Protein AF-A0A9F2RCJ1-F1 (afdb_monomer)

Mean predicted aligned error: 13.47 Å

InterPro domains:
  IPR002017 Spectrin repeat [PF00435] (86-179)
  IPR018159 Spectrin/alpha-actinin [SM00150] (88-179)

Secondary structure (DSSP, 8-state):
-HHHHHHHHHHHHHHHHHHHHHHHHS--STT-SSS----SS--HHHHHHHHHHHHHHHHHHHHHHHHHHHHHHHHHHHHHHHHHHHHHHHHHHHHHHHHHHHHHHHHHHTPPPGGGS-GGGHHHHHHHHHHHHHHHHHHHHHHHHHHHHHHHHHHSS-PPPHHHHHHHHHHHHHHHHH-

pLDDT: mean 78.99, std 14.44, range [37.84, 96.56]

Nearest PDB structures (foldseek):
  3edv-assembly1_A  TM=5.226E-01  e=6.558E+00  Homo sapiens
  5c21-assembly1_A  TM=3.344E-01  e=7.765E+00  Escherichia coli
  5wkq-assembly1_A  TM=3.333E-01  e=9.727E+00  Shigella flexneri

Foldseek 3Di:
DVVVVLVVCVVVLVVVLVVLVVVLVPDDVPPQPDDDDDDDDDRVSRVVVVVSVVSVVVSVVSVVVNVVVVVVVVVVVVVVVVVVVLVVVLVVLLVVLVVLLVVLVVLVVPDDPPVPDDPVCVVVVVVSVVVSVVSLVCSVVSLVVSVVSQVVCVVDPHHDDPVSVVSNVVSVVSNVVSD

Solvent-accessible surface area (backbone atoms only — not comparable to full-atom values): 10410 Å² total; per-residue (Å²): 110,66,69,62,52,49,64,64,46,45,63,57,52,51,49,51,51,49,52,53,51,48,59,63,68,69,63,73,90,82,78,73,85,88,75,86,82,86,80,96,68,81,52,73,66,56,51,51,50,51,50,47,52,49,48,53,50,51,50,49,52,53,49,52,54,48,54,50,50,51,52,51,52,50,54,53,48,52,54,50,51,54,53,47,52,55,49,49,54,34,50,52,42,48,52,54,45,48,55,53,50,52,52,54,49,52,57,61,70,68,60,74,62,75,90,78,53,53,80,91,49,46,64,60,52,53,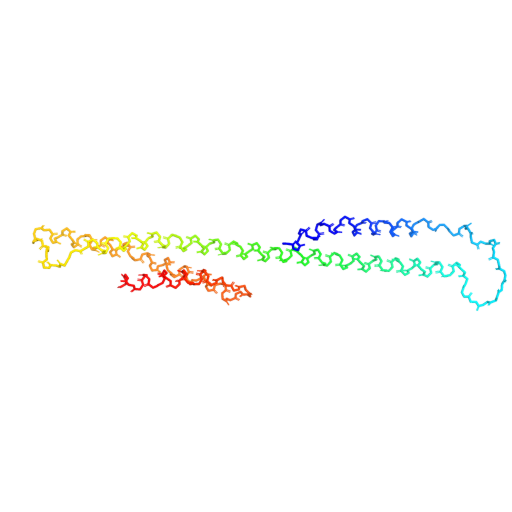51,52,51,54,52,49,53,62,60,50,56,61,50,56,54,47,52,49,51,36,50,53,50,52,48,57,32,74,76,40,100,51,79,76,52,72,67,59,49,54,52,51,51,49,54,55,51,55,50,64,76,75,110

Sequence (179 aa):
AFKRELKTKEPVILNALETARMFVSEQPLEGLEKFYQEPRELSPGERAQNVTQLLKRQTGEVKTEWDKLNLQSADWQKKIDEALERLQELHEAMDDLDLKLHQAETVHRSWQPVGDLLIDTLQDHLEKLKVYQAEIAPLKENVNNMNDLAHQFTTSEIPLSPYTLNRLEDLNGRWKLLQ

Radius of gyration: 35.33 Å; Cα contacts (8 Å, |Δi|>4): 54; chains: 1; bounding box: 74×27×101 Å

Organism: Python bivittatus (NCBI:txid176946)

Structure (mmCIF, N/CA/C/O backbone):
data_AF-A0A9F2RCJ1-F1
#
_entry.id   AF-A0A9F2RCJ1-F1
#
loop_
_atom_site.group_PDB
_atom_site.id
_atom_site.type_symbol
_atom_site.label_atom_id
_atom_site.label_alt_id
_atom_site.label_comp_id
_atom_site.label_asym_id
_atom_site.label_entity_id
_atom_site.label_seq_id
_atom_site.pdbx_PDB_ins_code
_atom_site.Cartn_x
_atom_site.Cartn_y
_atom_site.Cartn_z
_atom_site.occupancy
_atom_site.B_iso_or_equiv
_atom_site.auth_seq_id
_atom_site.auth_comp_id
_atom_site.auth_asym_id
_atom_site.auth_atom_id
_atom_site.pdbx_PDB_model_num
ATOM 1 N N . ALA A 1 1 ? -17.315 -1.960 10.125 1.00 55.09 1 ALA A N 1
ATOM 2 C CA . ALA A 1 1 ? -18.610 -2.531 10.561 1.00 55.09 1 ALA A CA 1
ATOM 3 C C . ALA A 1 1 ? -18.788 -2.419 12.079 1.00 55.09 1 ALA A C 1
ATOM 5 O O . ALA A 1 1 ? -19.700 -1.725 12.506 1.00 55.09 1 ALA A O 1
ATOM 6 N N . PHE A 1 2 ? -17.855 -2.954 12.876 1.00 46.69 2 PHE A N 1
ATOM 7 C CA . PHE A 1 2 ? -17.898 -2.971 14.347 1.00 46.69 2 PHE A CA 1
ATOM 8 C C . PHE A 1 2 ? -18.132 -1.610 15.034 1.00 46.69 2 PHE A C 1
ATOM 10 O O . PHE A 1 2 ? -19.059 -1.476 15.816 1.00 46.69 2 PHE A O 1
ATOM 17 N N . LYS A 1 3 ? -17.390 -0.546 14.688 1.00 56.06 3 LYS A N 1
ATOM 18 C CA . LYS A 1 3 ? -17.593 0.799 15.279 1.00 56.06 3 LYS A CA 1
ATOM 19 C C . LYS A 1 3 ? -18.969 1.406 14.970 1.00 56.06 3 LYS A C 1
ATOM 21 O O . LYS A 1 3 ? -19.499 2.208 15.733 1.00 56.06 3 LYS A O 1
ATOM 26 N N . ARG A 1 4 ? -19.554 1.027 13.830 1.00 66.69 4 ARG A N 1
ATOM 27 C CA . ARG A 1 4 ? -20.894 1.454 13.412 1.00 66.69 4 ARG A CA 1
ATOM 28 C C . ARG A 1 4 ? -21.961 0.718 14.234 1.00 66.69 4 ARG A C 1
ATOM 30 O O . ARG A 1 4 ? -22.901 1.349 14.703 1.00 66.69 4 ARG A O 1
ATOM 37 N N . GLU A 1 5 ? -21.765 -0.576 14.489 1.00 63.66 5 GLU A N 1
ATOM 38 C CA . GLU A 1 5 ? -22.574 -1.342 15.450 1.00 63.66 5 GLU A CA 1
ATOM 39 C C . GLU A 1 5 ? -22.411 -0.838 16.888 1.00 63.66 5 GLU A C 1
ATOM 41 O O . GLU A 1 5 ? -23.415 -0.658 17.571 1.00 63.66 5 GLU A O 1
ATOM 46 N N . LEU A 1 6 ? -21.189 -0.520 17.327 1.00 58.91 6 LEU A N 1
ATOM 47 C CA . LEU A 1 6 ? -20.907 0.016 18.661 1.00 58.91 6 LEU A CA 1
ATOM 48 C C . LEU A 1 6 ? -21.671 1.325 18.900 1.00 58.91 6 LEU A C 1
ATOM 50 O O . LEU A 1 6 ? -22.423 1.423 19.864 1.00 58.91 6 LEU A O 1
ATOM 54 N N . LYS A 1 7 ? -21.595 2.271 17.952 1.00 70.12 7 LYS A N 1
ATOM 55 C CA . LYS A 1 7 ? -22.389 3.514 17.972 1.00 70.12 7 LYS A CA 1
ATOM 56 C C . LYS A 1 7 ? -23.901 3.277 17.971 1.00 70.12 7 LYS A C 1
ATOM 58 O O . LYS A 1 7 ? -24.656 4.082 18.499 1.00 70.12 7 LYS A O 1
ATOM 63 N N . THR A 1 8 ? -24.359 2.184 17.365 1.00 71.62 8 THR A N 1
ATOM 64 C CA . THR A 1 8 ? -25.786 1.828 17.338 1.00 71.62 8 THR A CA 1
ATOM 65 C C . THR A 1 8 ? -26.245 1.255 18.685 1.00 71.62 8 THR A C 1
ATOM 67 O O . THR A 1 8 ? -27.393 1.446 19.081 1.00 71.62 8 THR A O 1
ATOM 70 N N . LYS A 1 9 ? -25.357 0.560 19.408 1.00 70.19 9 LYS A N 1
ATOM 71 C CA . LYS A 1 9 ? -25.633 -0.033 20.729 1.00 70.19 9 LYS A CA 1
ATOM 72 C C . LYS A 1 9 ? -25.407 0.939 21.890 1.00 70.19 9 LYS A C 1
ATOM 74 O O . LYS A 1 9 ? -26.075 0.808 22.911 1.00 70.19 9 LYS A O 1
ATOM 79 N N . GLU A 1 10 ? -24.537 1.928 21.714 1.00 73.38 10 GLU A N 1
ATOM 80 C CA . GLU A 1 10 ? -24.224 2.992 22.675 1.00 73.38 10 GLU A CA 1
ATOM 81 C C . GLU A 1 10 ? -25.460 3.658 23.314 1.00 73.38 10 GLU A C 1
ATOM 83 O O . GLU A 1 10 ? -25.555 3.643 24.542 1.00 73.38 10 GLU A O 1
ATOM 88 N N . PRO A 1 11 ? -26.469 4.151 22.564 1.00 75.06 11 PRO A N 1
ATOM 89 C CA . PRO A 1 11 ? -27.645 4.777 23.174 1.00 75.06 11 PRO A CA 1
ATOM 90 C C . PRO A 1 11 ? -28.496 3.793 23.987 1.00 75.06 11 PRO A C 1
ATOM 92 O O . PRO A 1 11 ? -29.078 4.173 25.000 1.00 75.06 11 PRO A O 1
ATOM 95 N N . VAL A 1 12 ? -28.553 2.520 23.582 1.00 75.81 12 VAL A N 1
ATOM 96 C CA . VAL A 1 12 ? -29.309 1.480 24.298 1.00 75.81 12 VAL A CA 1
ATOM 97 C C . VAL A 1 12 ? -28.636 1.150 25.628 1.00 75.81 12 VAL A C 1
ATOM 99 O O . VAL A 1 12 ? -29.313 0.999 26.642 1.00 75.81 12 VAL A O 1
ATOM 102 N N . ILE A 1 13 ? -27.307 1.078 25.632 1.00 71.25 13 ILE A N 1
ATOM 103 C CA . ILE A 1 13 ? -26.513 0.774 26.824 1.00 71.25 13 ILE A CA 1
ATOM 104 C C . ILE A 1 13 ? -26.552 1.948 27.802 1.00 71.25 13 ILE A C 1
ATOM 106 O O . ILE A 1 13 ? -26.827 1.740 28.981 1.00 71.25 13 ILE A O 1
ATOM 110 N N . LEU A 1 14 ? -26.392 3.182 27.318 1.00 74.38 14 LEU A N 1
ATOM 111 C CA . LEU A 1 14 ? -26.531 4.379 28.148 1.00 74.38 14 LEU A CA 1
ATOM 112 C C . LEU A 1 14 ? -27.938 4.494 28.751 1.00 74.38 14 LEU A C 1
ATOM 114 O O . LEU A 1 14 ? -28.060 4.750 29.943 1.00 74.38 14 LEU A O 1
ATOM 118 N N . ASN A 1 15 ? -28.992 4.222 27.976 1.00 73.12 15 ASN A N 1
ATOM 119 C CA . ASN A 1 15 ? -30.367 4.251 28.477 1.00 73.12 15 ASN A CA 1
ATOM 120 C C . ASN A 1 15 ? -30.654 3.143 29.507 1.00 73.12 15 ASN A C 1
ATOM 122 O O . ASN A 1 15 ? -31.339 3.383 30.499 1.00 73.12 15 ASN A O 1
ATOM 126 N N . ALA A 1 16 ? -30.114 1.936 29.314 1.00 69.50 16 ALA A N 1
ATOM 127 C CA . ALA A 1 16 ? -30.241 0.849 30.286 1.00 69.50 16 ALA A CA 1
ATOM 128 C C . ALA A 1 16 ? -29.517 1.178 31.605 1.00 69.50 16 ALA A C 1
ATOM 130 O O . ALA A 1 16 ? -30.072 0.953 32.681 1.00 69.50 16 ALA A O 1
ATOM 131 N N . LEU A 1 17 ? -28.318 1.768 31.527 1.00 70.44 17 LEU A N 1
ATOM 132 C CA . LEU A 1 17 ? -27.565 2.245 32.692 1.00 70.44 17 LEU A CA 1
ATOM 133 C C . LEU A 1 17 ? -28.292 3.395 33.410 1.00 70.44 17 LEU A C 1
ATOM 135 O O . LEU A 1 17 ? -28.342 3.415 34.639 1.00 70.44 17 LEU A O 1
ATOM 139 N N . GLU A 1 18 ? -28.884 4.328 32.661 1.00 71.56 18 GLU A N 1
ATOM 140 C CA . GLU A 1 18 ? -29.679 5.444 33.190 1.00 71.56 18 GLU A CA 1
ATOM 141 C C . GLU A 1 18 ? -30.941 4.935 33.904 1.00 71.56 18 GLU A C 1
ATOM 143 O O . GLU A 1 18 ? -31.208 5.311 35.043 1.00 71.56 18 GLU A O 1
ATOM 148 N N . THR A 1 19 ? -31.667 4.005 33.278 1.00 72.06 19 THR A N 1
ATOM 149 C CA . THR A 1 19 ? -32.884 3.390 33.832 1.00 72.06 19 THR A CA 1
ATOM 150 C C . THR A 1 19 ? -32.576 2.604 35.108 1.00 72.06 19 THR A C 1
ATOM 152 O O . THR A 1 19 ? -33.281 2.735 36.108 1.00 72.06 19 THR A O 1
ATOM 155 N N . ALA A 1 20 ? -31.488 1.828 35.114 1.00 62.25 20 ALA A N 1
ATOM 156 C CA . ALA A 1 20 ? -31.038 1.107 36.301 1.00 62.25 20 ALA A CA 1
ATOM 157 C C . ALA A 1 20 ? -30.626 2.067 37.428 1.00 62.25 20 ALA A C 1
ATOM 159 O O . ALA A 1 20 ? -30.959 1.833 38.590 1.00 62.25 20 ALA A O 1
ATOM 160 N N . ARG A 1 21 ? -29.951 3.179 37.099 1.00 69.62 21 ARG A N 1
ATOM 161 C CA . ARG A 1 21 ? -29.584 4.217 38.072 1.00 69.62 21 ARG A CA 1
ATOM 162 C C . ARG A 1 21 ? -30.819 4.877 38.685 1.00 69.62 21 ARG A C 1
ATOM 164 O O . ARG A 1 21 ? -30.854 5.026 39.903 1.00 69.62 21 ARG A O 1
ATOM 171 N N . MET A 1 22 ? -31.815 5.215 37.865 1.00 66.69 22 MET A N 1
ATOM 172 C CA . MET A 1 22 ? -33.083 5.804 38.307 1.00 66.69 22 MET A CA 1
ATOM 173 C C . MET A 1 22 ? -33.850 4.863 39.240 1.00 66.69 22 MET A C 1
ATOM 175 O O . MET A 1 22 ? -34.206 5.265 40.342 1.00 66.69 22 MET A O 1
ATOM 179 N N . PHE A 1 23 ? -34.000 3.589 38.872 1.00 64.00 23 PHE A N 1
ATOM 180 C CA . PHE A 1 23 ? -34.666 2.577 39.704 1.00 64.00 23 PHE A CA 1
ATOM 181 C C . PHE A 1 23 ? -33.989 2.392 41.071 1.00 64.00 23 PHE A C 1
ATOM 183 O O . PHE A 1 23 ? -34.637 2.214 42.100 1.00 64.00 23 PHE A O 1
ATOM 190 N N . VAL A 1 24 ? -32.660 2.464 41.086 1.00 59.62 24 VAL A N 1
ATOM 191 C CA . VAL A 1 24 ? -31.850 2.385 42.300 1.00 59.62 24 VAL A CA 1
ATOM 192 C C . VAL A 1 24 ? -31.978 3.644 43.172 1.00 59.62 24 VAL A C 1
ATOM 194 O O . VAL A 1 24 ? -31.872 3.541 44.395 1.00 59.62 24 VAL A O 1
ATOM 197 N N . SER A 1 25 ? -32.176 4.821 42.573 1.00 61.06 25 SER A N 1
ATOM 198 C CA . SER A 1 25 ? -32.403 6.079 43.300 1.00 61.06 25 SER A CA 1
ATOM 199 C C . SER A 1 25 ? -33.855 6.285 43.744 1.00 61.06 25 SER A C 1
ATOM 201 O O . SER A 1 25 ? -34.084 6.972 44.732 1.00 61.06 25 SER A O 1
ATOM 203 N N . GLU A 1 26 ? -34.820 5.676 43.051 1.00 55.06 26 GLU A N 1
ATOM 204 C CA . GLU A 1 26 ? -36.264 5.772 43.309 1.00 55.06 26 GLU A CA 1
ATOM 205 C C . GLU A 1 26 ? -36.796 4.704 44.283 1.00 55.06 26 GLU A C 1
ATOM 207 O O . GLU A 1 26 ? -38.006 4.531 44.385 1.00 55.06 26 GLU A O 1
ATOM 212 N N . GLN A 1 27 ? -35.944 3.994 45.034 1.00 50.59 27 GLN A N 1
ATOM 213 C CA . GLN A 1 27 ? -36.388 3.196 46.189 1.00 50.59 27 GLN A CA 1
ATOM 214 C C . GLN A 1 27 ? -36.313 4.015 47.493 1.00 50.59 27 GLN A C 1
ATOM 216 O O . GLN A 1 27 ? -35.298 3.955 48.193 1.00 50.59 27 GLN A O 1
ATOM 221 N N . PRO A 1 28 ? -37.373 4.745 47.890 1.00 43.84 28 PRO A N 1
ATOM 222 C CA . PRO A 1 28 ? -37.569 5.117 49.279 1.00 43.84 28 PRO A CA 1
ATOM 223 C C . PRO A 1 28 ? -38.033 3.883 50.067 1.00 43.84 28 PRO A C 1
ATOM 225 O O . PRO A 1 28 ? -38.908 3.131 49.638 1.00 43.84 28 PRO A O 1
ATOM 228 N N . LEU A 1 29 ? -37.456 3.685 51.251 1.00 48.84 29 LEU A N 1
ATOM 229 C CA . LEU A 1 29 ? -37.743 2.602 52.207 1.00 48.84 29 LEU A CA 1
ATOM 230 C C . LEU A 1 29 ? -39.182 2.623 52.791 1.00 48.84 29 LEU A C 1
ATOM 232 O O . LEU A 1 29 ? -39.483 1.882 53.719 1.00 48.84 29 LEU A O 1
ATOM 236 N N . GLU A 1 30 ? -40.090 3.446 52.270 1.00 46.53 30 GLU A N 1
ATOM 237 C CA . GLU A 1 30 ? -41.252 3.970 53.010 1.00 46.53 30 GLU A CA 1
ATOM 238 C C . GLU A 1 30 ? -42.586 3.243 52.744 1.00 46.53 30 GLU A C 1
ATOM 240 O O . GLU A 1 30 ? -43.635 3.642 53.243 1.00 46.53 30 GLU A O 1
ATOM 245 N N . GLY A 1 31 ? -42.571 2.155 51.965 1.00 46.91 31 GLY A N 1
ATOM 246 C CA . GLY A 1 31 ? -43.789 1.453 51.529 1.00 46.91 31 GLY A CA 1
ATOM 247 C C . GLY A 1 31 ? -44.003 0.036 52.074 1.00 46.91 31 GLY A C 1
ATOM 248 O O . GLY A 1 31 ? -45.002 -0.590 51.727 1.00 46.91 31 GLY A O 1
ATOM 249 N N . LEU A 1 32 ? -43.086 -0.506 52.882 1.00 44.75 32 LEU A N 1
ATOM 250 C CA . LEU A 1 32 ? -42.985 -1.959 53.102 1.00 44.75 32 LEU A CA 1
ATOM 251 C C . LEU A 1 32 ? -43.525 -2.487 54.444 1.00 44.75 32 LEU A C 1
ATOM 253 O O . LEU A 1 32 ? -43.427 -3.681 54.706 1.00 44.75 32 LEU A O 1
ATOM 257 N N . GLU A 1 33 ? -44.117 -1.641 55.290 1.00 46.16 33 GLU A N 1
ATOM 258 C CA . GLU A 1 33 ? -44.492 -2.029 56.664 1.00 46.16 33 GLU A CA 1
ATOM 259 C C . GLU A 1 33 ? -45.876 -2.683 56.815 1.00 46.16 33 GLU A C 1
ATOM 261 O O . GLU A 1 33 ? -46.193 -3.207 57.881 1.00 46.16 33 GLU A O 1
ATOM 266 N N . LYS A 1 34 ? -46.742 -2.668 55.792 1.00 43.22 34 LYS A N 1
ATOM 267 C CA . LYS A 1 34 ? -48.175 -2.963 56.012 1.00 43.22 34 LYS A CA 1
ATOM 268 C C . LYS A 1 34 ? -48.618 -4.410 55.819 1.00 43.22 34 LYS A C 1
ATOM 270 O O . LYS A 1 34 ? -49.795 -4.688 56.023 1.00 43.22 34 LYS A O 1
ATOM 275 N N . PHE A 1 35 ? -47.730 -5.340 55.477 1.00 40.56 35 PHE A N 1
ATOM 276 C CA . PHE A 1 35 ? -48.153 -6.710 55.189 1.00 40.56 35 PHE A CA 1
ATOM 277 C C . PHE A 1 35 ? -47.160 -7.764 55.713 1.00 40.56 35 PHE A C 1
ATOM 279 O O . PHE A 1 35 ? -46.158 -8.057 55.070 1.00 40.56 35 PHE A O 1
ATOM 286 N N . TYR A 1 36 ? -47.559 -8.373 56.839 1.00 40.00 36 TYR A N 1
ATOM 287 C CA . TYR A 1 36 ? -47.246 -9.724 57.345 1.00 40.00 36 TYR A CA 1
ATOM 288 C C . TYR A 1 36 ? -46.219 -9.906 58.479 1.00 40.00 36 TYR A C 1
ATOM 290 O O . TYR A 1 36 ? -45.053 -9.530 58.395 1.00 40.00 36 TYR A O 1
ATOM 298 N N . GLN A 1 37 ? -46.707 -10.575 59.535 1.00 40.72 37 GLN A N 1
ATOM 299 C CA . GLN A 1 37 ? -45.955 -11.207 60.619 1.00 40.72 37 GLN A CA 1
ATOM 300 C C . GLN A 1 37 ? -45.634 -12.680 60.273 1.00 40.72 37 GLN A C 1
ATOM 302 O O . GLN A 1 37 ? -46.527 -13.404 59.839 1.00 40.72 37 GLN A O 1
ATOM 307 N N . GLU A 1 38 ? -44.385 -13.072 60.583 1.00 37.84 38 GLU A N 1
ATOM 308 C CA . GLU A 1 38 ? -43.798 -14.424 60.779 1.00 37.84 38 GLU A CA 1
ATOM 309 C C . GLU A 1 38 ? -43.659 -15.402 59.584 1.00 37.84 38 GLU A C 1
ATOM 311 O O . GLU A 1 38 ? -44.416 -15.316 58.624 1.00 37.84 38 GLU A O 1
ATOM 316 N N . PRO A 1 39 ? -42.767 -16.428 59.640 1.00 46.56 39 PRO A N 1
ATOM 317 C CA . PRO A 1 39 ? -41.524 -16.612 60.410 1.00 46.56 39 PRO A CA 1
ATOM 318 C C . PRO A 1 39 ? -40.292 -16.927 59.515 1.00 46.56 39 PRO A C 1
ATOM 320 O O . PRO A 1 39 ? -40.283 -17.869 58.731 1.00 46.56 39 PRO A O 1
ATOM 323 N N . ARG A 1 40 ? -39.201 -16.176 59.721 1.00 52.06 40 ARG A N 1
ATOM 324 C CA . ARG A 1 40 ? -37.795 -16.504 59.389 1.00 52.06 40 ARG A CA 1
ATOM 325 C C . ARG A 1 40 ? -37.489 -17.053 57.980 1.00 52.06 40 ARG A C 1
ATOM 327 O O . ARG A 1 40 ? -36.833 -18.075 57.831 1.00 52.06 40 ARG A O 1
ATOM 334 N N . GLU A 1 41 ? -37.791 -16.251 56.969 1.00 50.66 41 GLU A N 1
ATOM 335 C CA . GLU A 1 41 ? -36.972 -16.119 55.760 1.00 50.66 41 GLU A CA 1
ATOM 336 C C . GLU A 1 41 ? -36.814 -14.618 55.486 1.00 50.66 41 GLU A C 1
ATOM 338 O O . GLU A 1 41 ? -37.763 -13.877 55.719 1.00 50.66 41 GLU A O 1
ATOM 343 N N . LEU A 1 42 ? -35.625 -14.175 55.051 1.00 55.62 42 LEU A N 1
ATOM 344 C CA . LEU A 1 42 ? -35.218 -12.766 54.852 1.00 55.62 42 LEU A CA 1
ATOM 345 C C . LEU A 1 42 ? -36.385 -11.806 54.564 1.00 55.62 42 LEU A C 1
ATOM 347 O O . LEU A 1 42 ? -37.147 -12.043 53.617 1.00 55.62 42 LEU A O 1
ATOM 351 N N . SER A 1 43 ? -36.477 -10.721 55.343 1.00 59.28 43 SER A N 1
ATOM 352 C CA . SER A 1 43 ? -37.500 -9.677 55.223 1.00 59.28 43 SER A CA 1
ATOM 353 C C . SER A 1 43 ? -37.619 -9.214 53.767 1.00 59.28 43 SER A C 1
ATOM 355 O O . SER A 1 43 ? -36.603 -9.073 53.081 1.00 59.28 43 SER A O 1
ATOM 357 N N . PRO A 1 44 ? -38.827 -8.939 53.248 1.00 60.03 44 PRO A N 1
ATOM 358 C CA . PRO A 1 44 ? -38.982 -8.403 51.899 1.00 60.03 44 PRO A CA 1
ATOM 359 C C . PRO A 1 44 ? -38.208 -7.081 51.688 1.00 60.03 44 PRO A C 1
ATOM 361 O O . PRO A 1 44 ? -37.800 -6.799 50.561 1.00 60.03 44 PRO A O 1
ATOM 364 N N . GLY A 1 45 ? -37.877 -6.348 52.761 1.00 61.34 45 GLY A N 1
ATOM 365 C CA . GLY A 1 45 ? -36.929 -5.229 52.729 1.00 61.34 45 GLY A CA 1
ATOM 366 C C . GLY A 1 45 ? -35.472 -5.663 52.515 1.00 61.34 45 GLY A C 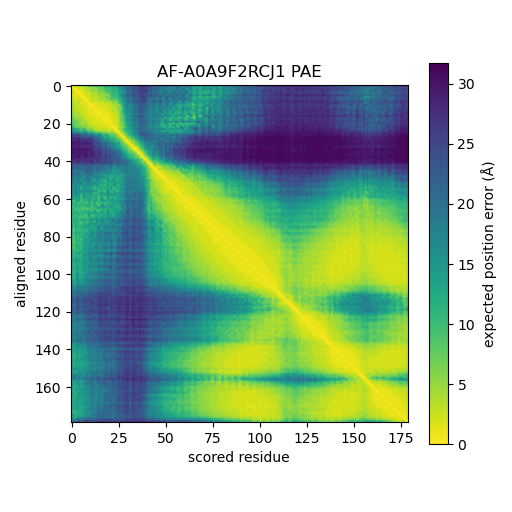1
ATOM 367 O O . GLY A 1 45 ? -34.779 -5.082 51.685 1.00 61.34 45 GLY A O 1
ATOM 368 N N . GLU A 1 46 ? -35.020 -6.735 53.173 1.00 65.44 46 GLU A N 1
ATOM 369 C CA . GLU A 1 46 ? -33.684 -7.323 52.968 1.00 65.44 46 GLU A CA 1
ATOM 370 C C . GLU A 1 46 ? -33.546 -7.924 51.559 1.00 65.44 46 GLU A C 1
ATOM 372 O O . GLU A 1 46 ? -32.505 -7.788 50.918 1.00 65.44 46 GLU A O 1
ATOM 377 N N . ARG A 1 47 ? -34.612 -8.538 51.022 1.00 65.31 47 ARG A N 1
ATOM 378 C CA . ARG A 1 47 ? -34.652 -9.038 49.634 1.00 65.31 47 ARG A CA 1
ATOM 379 C C . ARG A 1 47 ? -34.554 -7.893 48.622 1.00 65.31 47 ARG A C 1
ATOM 381 O O . ARG A 1 47 ? -33.743 -7.975 47.702 1.00 65.31 47 ARG A O 1
ATOM 388 N N . ALA A 1 48 ? -35.325 -6.819 48.805 1.00 67.06 48 ALA A N 1
ATOM 389 C CA . ALA A 1 48 ? -35.263 -5.635 47.946 1.00 67.06 48 ALA A CA 1
ATOM 390 C C . ALA A 1 48 ? -33.885 -4.957 48.009 1.00 67.06 48 ALA A C 1
ATOM 392 O O . ALA A 1 48 ? -33.321 -4.608 46.975 1.00 67.06 48 ALA A O 1
ATOM 393 N N . GLN A 1 49 ? -33.298 -4.849 49.202 1.00 69.12 49 GLN A N 1
ATOM 394 C CA . GLN A 1 49 ? -31.975 -4.261 49.396 1.00 69.12 49 GLN A CA 1
ATOM 395 C C . GLN A 1 49 ? -30.867 -5.109 48.748 1.00 69.12 49 GLN A C 1
ATOM 397 O O . GLN A 1 49 ? -29.981 -4.552 48.098 1.00 69.12 49 GLN A O 1
ATOM 402 N N . ASN A 1 50 ? -30.954 -6.441 48.836 1.00 72.19 50 ASN A N 1
ATOM 403 C CA . ASN A 1 50 ? -30.053 -7.364 48.138 1.00 72.19 50 ASN A CA 1
ATOM 404 C C . ASN A 1 50 ? -30.171 -7.245 46.611 1.00 72.19 50 ASN A C 1
ATOM 406 O O . ASN A 1 50 ? -29.153 -7.201 45.922 1.00 72.19 50 ASN A O 1
ATOM 410 N N . VAL A 1 51 ? -31.391 -7.132 46.070 1.00 72.69 51 VAL A N 1
ATOM 411 C CA . VAL A 1 51 ? -31.619 -6.903 44.631 1.00 72.69 51 VAL A CA 1
ATOM 412 C C . VAL A 1 51 ? -31.036 -5.559 44.195 1.00 72.69 51 VAL A C 1
ATOM 414 O O . VAL A 1 51 ? -30.361 -5.488 43.173 1.00 72.69 51 VAL A O 1
ATOM 417 N N . THR A 1 52 ? -31.210 -4.503 44.987 1.00 71.38 52 THR A N 1
ATOM 418 C CA . THR A 1 52 ? -30.657 -3.173 44.700 1.00 71.38 52 THR A CA 1
ATOM 419 C C . THR A 1 52 ? -29.131 -3.155 44.766 1.00 71.38 52 THR A C 1
ATOM 421 O O . THR A 1 52 ? -28.485 -2.528 43.925 1.00 71.38 52 THR A O 1
ATOM 424 N N . GLN A 1 53 ? -28.520 -3.868 45.716 1.00 73.44 53 GLN A N 1
ATOM 425 C CA . GLN A 1 53 ? -27.065 -4.038 45.772 1.00 73.44 53 GLN A CA 1
ATOM 426 C C . GLN A 1 53 ? -26.536 -4.854 44.586 1.00 73.44 53 GLN A C 1
ATOM 428 O O . GLN A 1 53 ? -25.531 -4.469 43.983 1.00 73.44 53 GLN A O 1
ATOM 433 N N . LEU A 1 54 ? -27.230 -5.930 44.205 1.00 77.06 54 LEU A N 1
ATOM 434 C CA . LEU A 1 54 ? -26.891 -6.736 43.035 1.00 77.06 54 LEU A CA 1
ATOM 435 C C . LEU A 1 54 ? -27.002 -5.915 41.744 1.00 77.06 54 LEU A C 1
ATOM 437 O O . LEU A 1 54 ? -26.072 -5.925 40.944 1.00 77.06 54 LEU A O 1
ATOM 441 N N . LEU A 1 55 ? -28.079 -5.145 41.567 1.00 77.00 55 LEU A N 1
ATOM 442 C CA . LEU A 1 55 ? -28.275 -4.261 40.415 1.00 77.00 55 LEU A CA 1
ATOM 443 C C . LEU A 1 55 ? -27.212 -3.162 40.347 1.00 77.00 55 LEU A C 1
ATOM 445 O O . LEU A 1 55 ? -26.663 -2.930 39.273 1.00 77.00 55 LEU A O 1
ATOM 449 N N . LYS A 1 56 ? -26.860 -2.522 41.472 1.00 76.19 56 LYS A N 1
ATOM 450 C CA . LYS A 1 56 ? -25.749 -1.551 41.531 1.00 76.19 56 LYS A CA 1
ATOM 451 C C . LYS A 1 56 ? -24.436 -2.176 41.074 1.00 76.19 56 LYS A C 1
ATOM 453 O O . LYS A 1 56 ? -23.724 -1.583 40.268 1.00 76.19 56 LYS A O 1
ATOM 458 N N . ARG A 1 57 ? -24.130 -3.375 41.575 1.00 80.81 57 ARG A N 1
ATOM 459 C CA . ARG A 1 57 ? -22.916 -4.107 41.215 1.00 80.81 57 ARG A CA 1
ATOM 460 C C . ARG A 1 57 ? -22.907 -4.476 39.730 1.00 80.81 57 ARG A C 1
ATOM 462 O O . ARG A 1 57 ? -21.942 -4.159 39.050 1.00 80.81 57 ARG A O 1
ATOM 469 N N . GLN A 1 58 ? -23.988 -5.068 39.222 1.00 74.88 58 GLN A N 1
ATOM 470 C CA . GLN A 1 58 ? -24.129 -5.436 37.808 1.00 74.88 58 GLN A CA 1
ATOM 471 C C . GLN A 1 58 ? -24.045 -4.209 36.887 1.00 74.88 58 GLN A C 1
ATOM 473 O O . GLN A 1 58 ? -23.364 -4.245 35.871 1.00 74.88 58 GLN A O 1
ATOM 478 N N . THR A 1 59 ? -24.661 -3.088 37.269 1.00 78.44 59 THR A N 1
ATOM 479 C CA . THR A 1 59 ? -24.574 -1.815 36.527 1.00 78.44 59 THR A CA 1
ATOM 480 C C . THR A 1 59 ? -23.137 -1.285 36.498 1.00 78.44 59 THR A C 1
ATOM 482 O O . THR A 1 59 ? -22.675 -0.807 35.464 1.00 78.44 59 THR A O 1
ATOM 485 N N . GLY A 1 60 ? -22.412 -1.392 37.617 1.00 80.75 60 GLY A N 1
ATOM 486 C CA . GLY A 1 60 ? -20.992 -1.045 37.693 1.00 80.75 60 GLY A CA 1
ATOM 487 C C . GLY A 1 60 ? -20.122 -1.926 36.797 1.00 80.75 60 GLY A C 1
ATOM 488 O O . GLY A 1 60 ? -19.321 -1.401 36.032 1.00 80.75 60 GLY A O 1
ATOM 489 N N . GLU A 1 61 ? -20.330 -3.244 36.835 1.00 79.94 61 GLU A N 1
ATOM 490 C CA . GLU A 1 61 ? -19.625 -4.214 35.985 1.00 79.94 61 GLU A CA 1
ATOM 491 C C . GLU A 1 61 ? -19.872 -3.940 34.491 1.00 79.94 61 GLU A C 1
ATOM 493 O O . GLU A 1 61 ? -18.919 -3.847 33.718 1.00 79.94 61 GLU A O 1
ATOM 498 N N . VAL A 1 62 ? -21.129 -3.711 34.087 1.00 81.31 62 VAL A N 1
ATOM 499 C CA . VAL A 1 62 ? -21.483 -3.364 32.698 1.00 81.31 62 VAL A CA 1
ATOM 500 C C . VAL A 1 62 ? -20.822 -2.059 32.264 1.00 81.31 62 VAL A C 1
ATOM 502 O O . VAL A 1 62 ? -20.329 -1.972 31.142 1.00 81.31 62 VAL A O 1
ATOM 505 N N . LYS A 1 63 ? -20.773 -1.049 33.139 1.00 82.50 63 LYS A N 1
ATOM 506 C CA . LYS A 1 63 ? -20.090 0.213 32.838 1.00 82.50 63 LYS A CA 1
ATOM 507 C C . LYS A 1 63 ? -18.588 0.007 32.633 1.00 82.50 63 LYS A C 1
ATOM 509 O O . LYS A 1 63 ? -18.042 0.510 31.659 1.00 82.50 63 LYS A O 1
ATOM 514 N N . THR A 1 64 ? -17.930 -0.753 33.507 1.00 85.38 64 THR A N 1
ATOM 515 C CA . THR A 1 64 ? -16.496 -1.042 33.374 1.00 85.38 64 THR A CA 1
ATOM 516 C C . THR A 1 64 ? -16.183 -1.809 32.089 1.00 85.38 64 THR A C 1
ATOM 518 O O . THR A 1 64 ? -15.243 -1.448 31.380 1.00 85.38 64 THR A O 1
ATOM 521 N N . GLU A 1 65 ? -16.975 -2.829 31.746 1.00 84.56 65 GLU A N 1
ATOM 522 C CA . GLU A 1 65 ? -16.792 -3.562 30.487 1.00 84.56 65 GLU A CA 1
ATOM 523 C C . GLU A 1 65 ? -17.112 -2.693 29.261 1.00 84.56 65 GLU A C 1
ATOM 525 O O . GLU A 1 65 ? -16.430 -2.806 28.244 1.00 84.56 65 GLU A O 1
ATOM 530 N N . TRP A 1 66 ? -18.077 -1.772 29.356 1.00 83.38 66 TRP A N 1
ATOM 531 C CA . TRP A 1 66 ? -18.349 -0.788 28.306 1.00 83.38 66 TRP A CA 1
ATOM 532 C C . TRP A 1 66 ? -17.166 0.160 28.080 1.00 83.38 66 TRP A C 1
ATOM 534 O O . TRP A 1 66 ? -16.734 0.341 26.942 1.00 83.38 66 TRP A O 1
ATOM 544 N N . ASP A 1 67 ? -16.595 0.715 29.151 1.00 87.75 67 ASP A N 1
ATOM 545 C CA . ASP A 1 67 ? -15.440 1.613 29.069 1.00 87.75 67 ASP A CA 1
ATOM 546 C C . ASP A 1 67 ? -14.220 0.890 28.470 1.00 87.75 67 ASP A C 1
ATOM 548 O O . ASP A 1 67 ? -13.536 1.420 27.589 1.00 87.75 67 ASP A O 1
ATOM 552 N N . LYS A 1 68 ? -13.985 -0.363 28.881 1.00 86.25 68 LYS A N 1
ATOM 553 C CA . LYS A 1 68 ? -12.929 -1.225 28.331 1.00 86.25 68 LYS A CA 1
ATOM 554 C C . LYS A 1 68 ? -13.150 -1.537 26.852 1.00 86.25 68 LYS A C 1
ATOM 556 O O . LYS A 1 68 ? -12.207 -1.443 26.067 1.00 86.25 68 LYS A O 1
ATOM 561 N N . LEU A 1 69 ? -14.375 -1.883 26.460 1.00 82.88 69 LEU A N 1
ATOM 562 C CA . LEU A 1 69 ? -14.727 -2.144 25.065 1.00 82.88 69 LEU A CA 1
ATOM 563 C C . LEU A 1 69 ? -14.524 -0.896 24.201 1.00 82.88 69 LEU A C 1
ATOM 565 O O . LEU A 1 69 ? -14.020 -0.992 23.084 1.00 82.88 69 LEU A O 1
ATOM 569 N N . ASN A 1 70 ? -14.886 0.276 24.721 1.00 84.56 70 ASN A N 1
ATOM 570 C CA . ASN A 1 70 ? -14.718 1.538 24.016 1.00 84.56 70 ASN A CA 1
ATOM 571 C C . ASN A 1 70 ? -13.231 1.884 23.816 1.00 84.56 70 ASN A C 1
ATOM 573 O O . ASN A 1 70 ? -12.834 2.247 22.708 1.00 84.56 70 ASN A O 1
ATOM 577 N N . LEU A 1 71 ? -12.398 1.690 24.846 1.00 88.06 71 LEU A N 1
ATOM 578 C CA . LEU A 1 71 ? -10.938 1.829 24.750 1.00 88.06 71 LEU A CA 1
ATOM 579 C C . LEU A 1 71 ? -10.349 0.877 23.704 1.00 88.06 71 LEU A C 1
ATOM 581 O O . LEU A 1 71 ? -9.663 1.315 22.783 1.00 88.06 71 LEU A O 1
ATOM 585 N N . GLN A 1 72 ? -10.691 -0.411 23.781 1.00 83.12 72 GLN A N 1
ATOM 586 C CA . GLN A 1 72 ? -10.243 -1.397 22.798 1.00 83.12 72 GLN A CA 1
ATOM 587 C C . GLN A 1 72 ? -10.711 -1.035 21.384 1.00 83.12 72 GLN A C 1
ATOM 589 O O . GLN A 1 72 ? -9.943 -1.145 20.433 1.00 83.12 72 GLN A O 1
ATOM 594 N N . SER A 1 73 ? -11.944 -0.554 21.220 1.00 77.88 73 SER A N 1
ATOM 595 C CA . SER A 1 73 ? -12.441 -0.114 19.917 1.00 77.88 73 SER A CA 1
ATOM 596 C C . SER A 1 73 ? -11.663 1.082 19.365 1.00 77.88 73 SER A C 1
ATOM 598 O O . SER A 1 73 ? -11.541 1.192 18.142 1.00 77.88 73 SER A O 1
ATOM 600 N N . ALA A 1 74 ? -11.177 1.986 20.21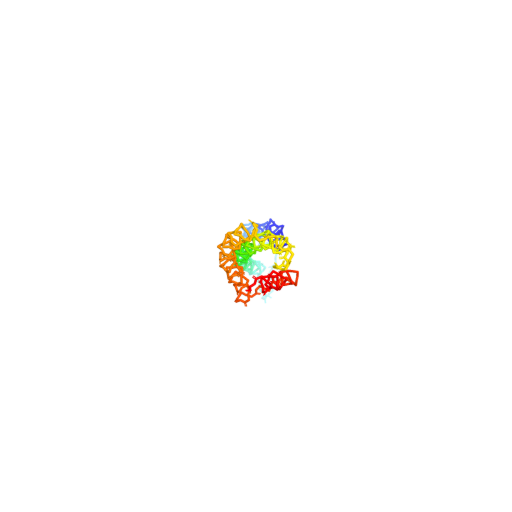8 1.00 84.12 74 ALA A N 1
ATOM 601 C CA . ALA A 1 74 ? -10.345 3.106 19.796 1.00 84.12 74 ALA A CA 1
ATOM 602 C C . ALA A 1 74 ? -8.966 2.624 19.321 1.00 84.12 74 ALA A C 1
ATOM 604 O O . ALA A 1 74 ? -8.533 3.017 18.238 1.00 84.12 74 ALA A O 1
ATOM 605 N N . ASP A 1 75 ? -8.334 1.708 20.058 1.00 85.25 75 ASP A N 1
ATOM 606 C CA . ASP A 1 75 ? -7.050 1.108 19.673 1.00 85.25 75 ASP A CA 1
ATOM 607 C C . ASP A 1 75 ? -7.151 0.343 18.349 1.00 85.25 75 ASP A C 1
ATOM 609 O O . ASP A 1 75 ? -6.308 0.489 17.464 1.00 85.25 75 ASP A O 1
ATOM 613 N N . TRP A 1 76 ? -8.213 -0.448 18.180 1.00 84.25 76 TRP A N 1
ATOM 614 C CA . TRP A 1 76 ? -8.477 -1.160 16.930 1.00 84.25 76 TRP A CA 1
ATOM 615 C C . TRP A 1 76 ? -8.714 -0.209 15.760 1.00 84.25 76 TRP A C 1
ATOM 617 O O . TRP A 1 76 ? -8.224 -0.467 14.665 1.00 84.25 76 TRP A O 1
ATOM 627 N N . GLN A 1 77 ? -9.433 0.896 15.975 1.00 82.06 77 GLN A N 1
ATOM 628 C CA . GLN A 1 77 ? -9.604 1.905 14.934 1.00 82.06 77 GLN A CA 1
ATOM 629 C C . GLN A 1 77 ? -8.256 2.498 14.524 1.00 82.06 77 GLN A C 1
ATOM 631 O O . GLN A 1 77 ? -7.972 2.552 13.335 1.00 82.06 77 GLN A O 1
ATOM 636 N N . LYS A 1 78 ? -7.421 2.880 15.496 1.00 88.75 78 LYS A N 1
ATOM 637 C CA . LYS A 1 78 ? -6.096 3.439 15.224 1.00 88.75 78 LYS A CA 1
ATOM 638 C C . LYS A 1 78 ? -5.241 2.475 14.396 1.00 88.75 78 LYS A C 1
ATOM 640 O O . LYS A 1 78 ? -4.658 2.887 13.403 1.00 88.75 78 LYS A O 1
ATOM 645 N N . LYS A 1 79 ? -5.240 1.183 14.742 1.00 83.69 79 LYS A N 1
ATOM 646 C CA . LYS A 1 79 ? -4.541 0.145 13.964 1.00 83.69 79 LYS A CA 1
ATOM 647 C C . LYS A 1 79 ? -5.053 0.028 12.526 1.00 83.69 79 LYS A C 1
ATOM 649 O O . LYS A 1 79 ? -4.260 -0.178 11.616 1.00 83.69 79 LYS A O 1
ATOM 654 N N . ILE A 1 80 ? -6.368 0.129 12.320 1.00 84.06 80 ILE A N 1
ATOM 655 C CA . ILE A 1 80 ? -6.966 0.097 10.977 1.00 84.06 80 ILE A CA 1
ATOM 656 C C . ILE A 1 80 ? -6.563 1.338 10.179 1.00 84.06 80 ILE A C 1
ATOM 658 O O . ILE A 1 80 ? -6.226 1.204 9.008 1.00 84.06 80 ILE A O 1
ATOM 662 N N . ASP A 1 81 ? -6.590 2.517 10.801 1.00 86.50 81 ASP A N 1
ATOM 663 C CA . ASP A 1 81 ? -6.229 3.774 10.142 1.00 86.50 81 ASP A CA 1
ATOM 664 C C . ASP A 1 81 ? -4.744 3.770 9.732 1.00 86.50 81 ASP A C 1
ATOM 666 O O . ASP A 1 81 ? -4.432 4.066 8.584 1.00 86.50 81 ASP A O 1
ATOM 670 N N . GLU A 1 82 ? -3.843 3.315 10.612 1.00 88.56 82 GLU A N 1
ATOM 671 C CA . GLU A 1 82 ? -2.413 3.141 10.299 1.00 88.56 82 GLU A CA 1
ATOM 672 C C . GLU A 1 82 ? -2.179 2.124 9.167 1.00 88.56 82 GLU A C 1
ATOM 674 O O . GLU A 1 82 ? -1.338 2.330 8.293 1.00 88.56 82 GLU A O 1
ATOM 679 N N . ALA A 1 83 ? -2.915 1.008 9.163 1.00 84.00 83 ALA A N 1
ATOM 680 C CA . ALA A 1 83 ? -2.807 0.010 8.101 1.00 84.00 83 ALA A CA 1
ATOM 681 C C . ALA A 1 83 ? -3.326 0.537 6.755 1.00 84.00 83 ALA A C 1
ATOM 683 O O . ALA A 1 83 ? -2.784 0.184 5.708 1.00 84.00 83 ALA A O 1
ATOM 684 N N . LEU A 1 84 ? -4.370 1.372 6.780 1.00 85.94 84 LEU A N 1
ATOM 685 C CA . LEU A 1 84 ? -4.917 2.023 5.593 1.00 85.94 84 LEU A CA 1
ATOM 686 C C . LEU A 1 84 ? -3.916 3.022 5.004 1.00 85.94 84 LEU A C 1
ATOM 688 O O . LEU A 1 84 ? -3.691 2.989 3.799 1.00 85.94 84 LEU A O 1
ATOM 692 N N . GLU A 1 85 ? -3.312 3.867 5.838 1.00 91.00 85 GLU A N 1
ATOM 693 C CA . GLU A 1 85 ? -2.309 4.855 5.422 1.00 91.00 85 GLU A CA 1
ATOM 694 C C . GLU A 1 85 ? -1.125 4.173 4.725 1.00 91.00 85 GLU A C 1
ATOM 696 O O . GLU A 1 85 ? -0.823 4.476 3.574 1.00 91.00 85 GLU A O 1
ATOM 701 N N . ARG A 1 86 ? -0.553 3.132 5.342 1.00 90.44 86 ARG A N 1
ATOM 702 C CA . ARG A 1 86 ? 0.526 2.339 4.722 1.00 90.44 86 ARG A CA 1
ATOM 703 C C . ARG A 1 86 ? 0.107 1.693 3.404 1.00 90.44 86 ARG A C 1
ATOM 705 O O . ARG A 1 86 ? 0.928 1.505 2.510 1.00 90.44 86 ARG A O 1
ATOM 712 N N . LEU A 1 87 ? -1.161 1.290 3.284 1.00 90.06 87 LEU A N 1
ATOM 713 C CA . LEU A 1 87 ? -1.653 0.631 2.075 1.00 90.06 87 LEU A CA 1
ATOM 714 C C . LEU A 1 87 ? -1.795 1.653 0.947 1.00 90.06 87 LEU A C 1
ATOM 716 O O . LEU A 1 87 ? -1.506 1.334 -0.203 1.00 90.06 87 LEU A O 1
ATOM 720 N N . GLN A 1 88 ? -2.212 2.874 1.279 1.00 92.19 88 GLN A N 1
ATOM 721 C CA . GLN A 1 88 ? -2.247 3.994 0.347 1.00 92.19 88 GLN A CA 1
ATOM 722 C C . GLN A 1 88 ? -0.839 4.353 -0.128 1.00 92.19 88 GLN A C 1
ATOM 724 O O . GLN A 1 88 ? -0.630 4.398 -1.335 1.00 92.19 88 GLN A O 1
ATOM 729 N N . GLU A 1 89 ? 0.130 4.484 0.780 1.00 95.00 89 GLU A N 1
ATOM 730 C CA . GLU A 1 89 ? 1.536 4.729 0.423 1.00 95.00 89 GLU A CA 1
ATOM 731 C C . GLU A 1 89 ? 2.087 3.646 -0.516 1.00 95.00 89 GLU A C 1
ATOM 733 O O . GLU A 1 89 ? 2.729 3.948 -1.523 1.00 95.00 89 GLU A O 1
ATOM 738 N N . LEU A 1 90 ? 1.795 2.371 -0.231 1.00 93.88 90 LEU A N 1
ATOM 739 C CA . LEU A 1 90 ? 2.174 1.265 -1.106 1.00 93.88 90 LEU A CA 1
ATOM 740 C C . LEU A 1 90 ? 1.526 1.397 -2.490 1.00 93.88 90 LEU A C 1
ATOM 742 O O . LEU A 1 90 ? 2.204 1.229 -3.500 1.00 93.88 90 LEU A O 1
ATOM 746 N N . HIS A 1 91 ? 0.228 1.696 -2.554 1.00 92.44 91 HIS A N 1
ATOM 747 C CA . HIS A 1 91 ? -0.471 1.871 -3.826 1.00 92.44 91 HIS A CA 1
ATOM 748 C C . HIS A 1 91 ? 0.084 3.042 -4.642 1.00 92.44 91 HIS A C 1
ATOM 750 O O . HIS A 1 91 ? 0.313 2.869 -5.836 1.00 92.44 91 HIS A O 1
ATOM 756 N N . GLU A 1 92 ? 0.368 4.180 -4.011 1.00 95.88 92 GLU A N 1
ATOM 757 C CA . GLU A 1 92 ? 0.981 5.335 -4.672 1.00 95.88 92 GLU A CA 1
ATOM 758 C C . GLU A 1 92 ? 2.377 5.002 -5.214 1.00 95.88 92 GLU A C 1
ATOM 760 O O . GLU A 1 92 ? 2.675 5.303 -6.370 1.00 95.88 92 GLU A O 1
ATOM 765 N N . ALA A 1 93 ? 3.209 4.310 -4.428 1.00 95.44 93 ALA A N 1
ATOM 766 C CA . ALA A 1 93 ? 4.528 3.861 -4.875 1.00 95.44 93 ALA A CA 1
ATOM 767 C C . ALA A 1 93 ? 4.441 2.876 -6.054 1.00 95.44 93 ALA A C 1
ATOM 769 O O . ALA A 1 93 ? 5.249 2.941 -6.981 1.00 95.44 93 ALA A O 1
ATOM 770 N N . MET A 1 94 ? 3.452 1.976 -6.044 1.00 94.75 94 MET A N 1
ATOM 771 C CA . MET A 1 94 ? 3.201 1.054 -7.154 1.00 94.75 94 MET A CA 1
ATOM 772 C C . MET A 1 94 ? 2.739 1.787 -8.417 1.00 94.75 94 MET A C 1
ATOM 774 O O . MET A 1 94 ? 3.178 1.431 -9.506 1.00 94.75 94 MET A O 1
ATOM 778 N N . ASP A 1 95 ? 1.865 2.787 -8.290 1.00 95.62 95 ASP A N 1
ATOM 779 C CA . ASP A 1 95 ? 1.345 3.569 -9.419 1.00 95.62 95 ASP A CA 1
ATOM 780 C C . ASP A 1 95 ? 2.436 4.447 -10.053 1.00 95.62 95 ASP A C 1
ATOM 782 O O . ASP A 1 95 ? 2.566 4.494 -11.278 1.00 95.62 95 ASP A O 1
ATOM 786 N N . ASP A 1 96 ? 3.263 5.100 -9.231 1.00 94.75 96 ASP A N 1
ATOM 787 C CA . ASP A 1 96 ? 4.415 5.878 -9.697 1.00 94.75 96 ASP A CA 1
ATOM 788 C C . ASP A 1 96 ? 5.448 4.989 -10.406 1.00 94.75 96 ASP A C 1
ATOM 790 O O . ASP A 1 96 ? 5.922 5.322 -11.499 1.00 94.75 96 ASP A O 1
ATOM 794 N N . LEU A 1 97 ? 5.759 3.822 -9.828 1.00 94.44 97 LEU A N 1
ATOM 795 C CA . LEU A 1 97 ? 6.658 2.863 -10.458 1.00 94.44 97 LEU A CA 1
ATOM 796 C C . LEU A 1 97 ? 6.080 2.324 -11.773 1.00 94.44 97 LEU A C 1
ATOM 798 O O . LEU A 1 97 ? 6.815 2.236 -12.753 1.00 94.44 97 LEU A O 1
ATOM 802 N N . ASP A 1 98 ? 4.791 1.989 -11.819 1.00 96.00 98 ASP A N 1
ATOM 803 C CA . ASP A 1 98 ? 4.115 1.497 -13.025 1.00 96.00 98 ASP A CA 1
ATOM 804 C C . ASP A 1 98 ? 4.213 2.498 -14.182 1.00 96.00 98 ASP A C 1
ATOM 806 O O . ASP A 1 98 ? 4.602 2.136 -15.297 1.00 96.00 98 ASP A O 1
ATOM 810 N N . LEU A 1 99 ? 3.945 3.778 -13.901 1.00 94.31 99 LEU A N 1
ATOM 811 C CA . LEU A 1 99 ? 4.059 4.856 -14.882 1.00 94.31 99 LEU A CA 1
ATOM 812 C C . LEU A 1 99 ? 5.489 4.974 -15.423 1.00 94.31 99 LEU A C 1
ATOM 814 O O . LEU A 1 99 ? 5.692 5.037 -16.640 1.00 94.31 99 LEU A O 1
ATOM 818 N N . LYS A 1 100 ? 6.484 4.983 -14.531 1.00 91.50 100 LYS A N 1
ATOM 819 C CA . LYS A 1 100 ? 7.903 5.092 -14.902 1.00 91.50 100 LYS A CA 1
ATOM 820 C C . LYS A 1 100 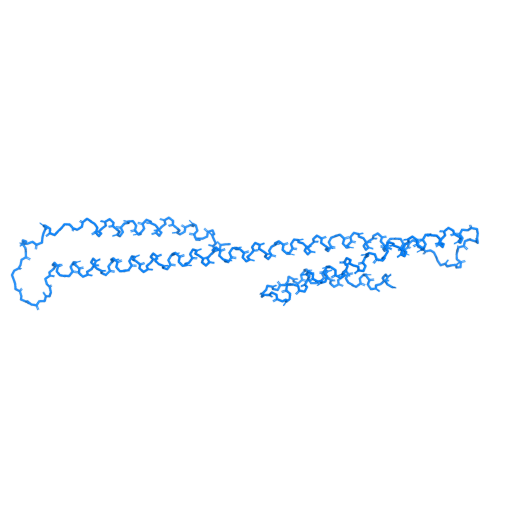? 8.388 3.867 -15.675 1.00 91.50 100 LYS A C 1
ATOM 822 O O . LYS A 1 100 ? 9.086 4.016 -16.676 1.00 91.50 100 LYS A O 1
ATOM 827 N N . LEU A 1 101 ? 7.986 2.663 -15.262 1.00 93.19 101 LEU A N 1
ATOM 828 C CA . LEU A 1 101 ? 8.282 1.424 -15.983 1.00 93.19 101 LEU A CA 1
ATOM 829 C C . LEU A 1 101 ? 7.676 1.458 -17.383 1.00 93.19 101 LEU A C 1
ATOM 831 O O . LEU A 1 101 ? 8.363 1.140 -18.347 1.00 93.19 101 LEU A O 1
ATOM 835 N N . HIS A 1 102 ? 6.429 1.904 -17.525 1.00 93.00 102 HIS A N 1
ATOM 836 C CA . HIS A 1 102 ? 5.777 1.986 -18.829 1.00 93.00 102 HIS A CA 1
ATOM 837 C C . HIS A 1 102 ? 6.491 2.949 -19.792 1.00 93.00 102 HIS A C 1
ATOM 839 O O . HIS A 1 102 ? 6.655 2.650 -20.981 1.00 93.00 102 HIS A O 1
ATOM 845 N N . GLN A 1 103 ? 6.959 4.094 -19.287 1.00 89.88 103 GLN A N 1
ATOM 846 C CA . GLN A 1 103 ? 7.777 5.033 -20.059 1.00 89.88 103 GLN A CA 1
ATOM 847 C C . GLN A 1 103 ? 9.099 4.384 -20.489 1.00 89.88 103 GLN A C 1
ATOM 849 O O . GLN A 1 103 ? 9.432 4.394 -21.677 1.00 89.88 103 GLN A O 1
ATOM 854 N N . ALA A 1 104 ? 9.802 3.742 -19.552 1.00 89.25 104 ALA A N 1
ATOM 855 C CA . ALA A 1 104 ? 11.070 3.078 -19.827 1.00 89.25 104 ALA A CA 1
ATOM 856 C C . ALA A 1 104 ? 10.924 1.912 -20.827 1.00 89.25 104 ALA A C 1
ATOM 858 O O . ALA A 1 104 ? 11.763 1.740 -21.712 1.00 89.25 104 ALA A O 1
ATOM 859 N N . GLU A 1 105 ? 9.843 1.139 -20.741 1.00 90.88 105 GLU A N 1
ATOM 860 C CA . GLU A 1 105 ? 9.514 0.061 -21.679 1.00 90.88 105 GLU A CA 1
ATOM 861 C C . GLU A 1 105 ? 9.203 0.590 -23.077 1.00 90.88 105 GLU A C 1
ATOM 863 O O . GLU A 1 105 ? 9.592 -0.021 -24.072 1.00 90.88 105 GLU A O 1
ATOM 868 N N . THR A 1 106 ? 8.503 1.721 -23.171 1.00 88.75 106 THR A N 1
ATOM 869 C CA . THR A 1 106 ? 8.172 2.346 -24.457 1.00 88.75 106 THR A CA 1
ATOM 870 C C . THR A 1 106 ? 9.436 2.819 -25.167 1.00 88.75 106 THR A C 1
ATOM 872 O O . THR A 1 106 ? 9.610 2.544 -26.356 1.00 88.75 106 THR A O 1
ATOM 875 N N . VAL A 1 107 ? 10.353 3.462 -24.433 1.00 84.31 107 VAL A N 1
ATOM 876 C CA . VAL A 1 107 ? 11.662 3.861 -24.967 1.00 84.31 107 VAL A CA 1
ATOM 877 C C . VAL A 1 107 ? 12.454 2.628 -25.398 1.00 84.31 107 VAL A C 1
ATOM 879 O O . VAL A 1 107 ? 12.911 2.584 -26.537 1.00 84.31 107 VAL A O 1
ATOM 882 N N . HIS A 1 108 ? 12.524 1.590 -24.563 1.00 84.25 108 HIS A N 1
ATOM 883 C CA . HIS A 1 108 ? 13.225 0.347 -24.894 1.00 84.25 108 HIS A CA 1
ATOM 884 C C . HIS A 1 108 ? 12.675 -0.334 -26.160 1.00 84.25 108 HIS A C 1
ATOM 886 O O . HIS A 1 108 ? 13.435 -0.768 -27.020 1.00 84.25 108 HIS A O 1
ATOM 892 N N . ARG A 1 109 ? 11.346 -0.392 -26.323 1.00 84.25 109 ARG A N 1
ATOM 893 C CA . ARG A 1 109 ? 10.693 -0.971 -27.515 1.00 84.25 109 ARG A CA 1
ATOM 894 C C . ARG A 1 109 ? 10.898 -0.153 -28.787 1.00 84.25 109 ARG A C 1
ATOM 896 O O . ARG A 1 109 ? 10.751 -0.698 -29.876 1.00 84.25 109 ARG A O 1
ATOM 903 N N . SER A 1 110 ? 11.188 1.140 -28.661 1.00 83.44 110 SER A N 1
ATOM 904 C CA . SER A 1 110 ? 11.421 2.028 -29.806 1.00 83.44 110 SER A CA 1
ATOM 905 C C . SER A 1 110 ? 12.806 1.855 -30.436 1.00 83.44 110 SER A C 1
ATOM 907 O O . SER A 1 110 ? 13.050 2.365 -31.529 1.00 83.44 110 SER A O 1
ATOM 909 N N . TRP A 1 111 ? 13.719 1.148 -29.764 1.00 82.81 111 TRP A N 1
ATOM 910 C CA . TRP A 1 111 ? 15.085 0.976 -30.240 1.00 82.81 111 TRP A CA 1
ATOM 911 C C . TRP A 1 111 ? 15.171 -0.030 -31.383 1.00 82.81 111 TRP A C 1
ATOM 913 O O . TRP A 1 111 ? 14.612 -1.126 -31.331 1.00 82.81 111 TRP A O 1
ATOM 923 N N . GLN A 1 112 ? 15.921 0.347 -32.415 1.00 79.75 112 GLN A N 1
ATOM 924 C CA . GLN A 1 112 ? 16.211 -0.507 -33.559 1.00 79.75 112 GLN A CA 1
ATOM 925 C C . GLN A 1 112 ? 17.521 -1.277 -33.334 1.00 79.75 112 GLN A C 1
ATOM 927 O O . GLN A 1 112 ? 18.426 -0.768 -32.662 1.00 79.75 112 GLN A O 1
ATOM 932 N N . PRO A 1 113 ? 17.667 -2.487 -33.903 1.00 81.81 113 PRO A N 1
ATOM 933 C CA . PRO A 1 113 ? 18.942 -3.191 -33.914 1.00 81.81 113 PRO A CA 1
ATOM 934 C C . PRO A 1 113 ? 20.047 -2.322 -34.520 1.00 81.81 113 PRO A C 1
ATOM 936 O O . PRO A 1 113 ? 19.825 -1.629 -35.509 1.00 81.81 113 PRO A O 1
ATOM 939 N N . VAL A 1 114 ? 21.268 -2.419 -33.986 1.00 77.81 114 VAL A N 1
ATOM 940 C CA . VAL A 1 114 ? 22.420 -1.623 -34.460 1.00 77.81 114 VAL A CA 1
ATOM 941 C C . VAL A 1 114 ? 22.679 -1.800 -35.964 1.00 77.81 114 VAL A C 1
ATOM 943 O O . VAL A 1 114 ? 23.158 -0.876 -36.610 1.00 77.81 114 VAL A O 1
ATOM 946 N N . GLY A 1 115 ? 22.329 -2.959 -36.534 1.00 76.62 115 GLY A N 1
ATOM 947 C CA . GLY A 1 115 ? 22.447 -3.226 -37.971 1.00 76.62 115 GLY A CA 1
ATOM 948 C C . GLY A 1 115 ? 21.494 -2.421 -38.864 1.00 76.62 115 GLY A C 1
ATOM 949 O O . GLY A 1 115 ? 21.800 -2.244 -40.039 1.00 76.62 115 GLY A O 1
ATOM 950 N N . ASP A 1 116 ? 20.392 -1.909 -38.313 1.00 84.81 116 ASP A N 1
ATOM 951 C CA . ASP A 1 116 ? 19.393 -1.107 -39.033 1.00 84.81 116 ASP A CA 1
ATOM 952 C C . ASP A 1 116 ? 19.603 0.406 -38.831 1.00 84.81 116 ASP A C 1
ATOM 954 O O . ASP A 1 116 ? 18.931 1.223 -39.464 1.00 84.81 116 ASP A O 1
ATOM 958 N N . LEU A 1 117 ? 20.532 0.791 -37.947 1.00 83.19 117 LEU A N 1
ATOM 959 C CA . LEU A 1 117 ? 20.855 2.186 -37.668 1.00 83.19 117 LEU A CA 1
ATOM 960 C C . LEU A 1 117 ? 21.774 2.753 -38.751 1.00 83.19 117 LEU A C 1
ATOM 962 O O . LEU A 1 117 ? 22.803 2.171 -39.100 1.00 83.19 117 LEU A O 1
ATOM 966 N N . LEU A 1 118 ? 21.438 3.943 -39.244 1.00 84.75 118 LEU A N 1
ATOM 967 C CA . LEU A 1 118 ? 22.316 4.670 -40.151 1.00 84.75 118 LEU A CA 1
ATOM 968 C C . LEU A 1 118 ? 23.510 5.240 -39.373 1.00 84.75 118 LEU A C 1
ATOM 970 O O . LEU A 1 118 ? 23.354 5.730 -38.251 1.00 84.75 118 LEU A O 1
ATOM 974 N N . ILE A 1 119 ? 24.701 5.200 -39.975 1.00 81.31 119 ILE A N 1
ATOM 975 C CA . ILE A 1 119 ? 25.969 5.586 -39.329 1.00 81.31 119 ILE A CA 1
ATOM 976 C C . ILE A 1 119 ? 25.942 7.040 -38.826 1.00 81.31 119 ILE A C 1
ATOM 978 O O . ILE A 1 119 ? 26.474 7.338 -37.759 1.00 81.31 119 ILE A O 1
ATOM 982 N N . ASP A 1 120 ? 25.277 7.933 -39.555 1.00 84.56 120 ASP A N 1
ATOM 983 C CA . ASP A 1 120 ? 25.052 9.341 -39.210 1.00 84.56 120 ASP A CA 1
ATOM 984 C C . ASP A 1 120 ? 24.098 9.542 -38.019 1.00 84.56 120 ASP A C 1
ATOM 986 O O . ASP A 1 120 ? 24.164 10.571 -37.351 1.00 84.56 120 ASP A O 1
ATOM 990 N N . THR A 1 121 ? 23.268 8.547 -37.693 1.00 81.38 121 THR A N 1
ATOM 991 C CA . THR A 1 121 ? 22.338 8.582 -36.548 1.00 81.38 121 THR A CA 1
ATOM 992 C C . THR A 1 121 ? 22.861 7.861 -35.301 1.00 81.38 121 THR A C 1
ATOM 994 O O . THR A 1 121 ? 22.266 7.985 -34.230 1.00 81.38 121 THR A O 1
ATOM 997 N N . LEU A 1 122 ? 23.980 7.130 -35.389 1.00 82.88 122 LEU A N 1
ATOM 998 C CA . LEU A 1 122 ? 24.517 6.335 -34.272 1.00 82.88 122 LEU A CA 1
ATOM 999 C C . LEU A 1 122 ? 24.857 7.182 -33.041 1.00 82.88 122 LEU A C 1
ATOM 1001 O O . LEU A 1 122 ? 24.603 6.764 -31.913 1.00 82.88 122 LEU A O 1
ATOM 1005 N N . GLN A 1 123 ? 25.415 8.376 -33.249 1.00 84.44 123 GLN A N 1
ATOM 1006 C CA . GLN A 1 123 ? 25.789 9.269 -32.153 1.00 84.44 123 GLN A CA 1
ATOM 1007 C C . GLN A 1 123 ? 24.561 9.742 -31.356 1.00 84.44 123 GLN A C 1
ATOM 1009 O O . GLN A 1 123 ? 24.606 9.760 -30.128 1.00 84.44 123 GLN A O 1
ATOM 1014 N N . ASP A 1 124 ? 23.459 10.053 -32.044 1.00 85.62 124 ASP A N 1
ATOM 1015 C CA . ASP A 1 124 ? 22.181 10.448 -31.434 1.00 85.62 124 ASP A CA 1
ATOM 1016 C C . ASP A 1 124 ? 21.566 9.294 -30.619 1.00 85.62 124 ASP A C 1
ATOM 1018 O O . ASP A 1 124 ? 21.104 9.482 -29.493 1.00 85.62 124 ASP A O 1
ATOM 1022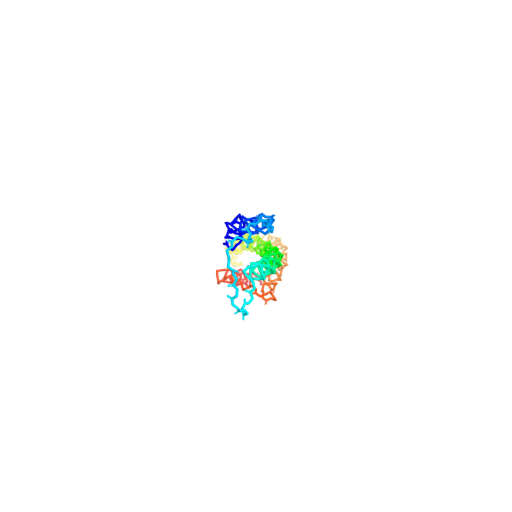 N N . HIS A 1 125 ? 21.652 8.061 -31.132 1.00 82.81 125 HIS A N 1
ATOM 1023 C CA . HIS A 1 125 ? 21.205 6.866 -30.408 1.00 82.81 125 HIS A CA 1
ATOM 1024 C C . HIS A 1 125 ? 22.054 6.586 -29.160 1.00 82.81 125 HIS A C 1
ATOM 1026 O O . HIS A 1 125 ? 21.511 6.237 -28.113 1.00 82.81 125 HIS A O 1
ATOM 1032 N N . LEU A 1 126 ? 23.376 6.777 -29.233 1.00 84.94 126 LEU A N 1
ATOM 1033 C CA . LEU A 1 126 ? 24.264 6.656 -28.072 1.00 84.94 126 LEU A CA 1
ATOM 1034 C C . LEU A 1 126 ? 23.955 7.701 -26.994 1.00 84.94 126 LEU A C 1
ATOM 1036 O O . LEU A 1 126 ? 24.065 7.408 -25.803 1.00 84.94 126 LEU A O 1
ATOM 1040 N N . GLU A 1 127 ? 23.571 8.913 -27.387 1.00 86.81 127 GLU A N 1
ATOM 1041 C CA . GLU A 1 127 ? 23.170 9.958 -26.447 1.00 86.81 127 GLU A CA 1
ATOM 1042 C C . GLU A 1 127 ? 21.832 9.623 -25.772 1.00 86.81 127 GLU A C 1
ATOM 1044 O O . GLU A 1 127 ? 21.746 9.658 -24.543 1.00 86.81 127 GLU A O 1
ATOM 1049 N N . LYS A 1 128 ? 20.837 9.154 -26.537 1.00 84.31 128 LYS A N 1
ATOM 1050 C CA . LYS A 1 128 ? 19.567 8.630 -25.999 1.00 84.31 128 LYS A CA 1
ATOM 1051 C C . LYS A 1 128 ? 19.773 7.470 -25.026 1.00 84.31 128 LYS A C 1
ATOM 1053 O O . LYS A 1 128 ? 19.120 7.431 -23.987 1.00 84.31 128 LYS A O 1
ATOM 1058 N N . LEU A 1 129 ? 20.707 6.561 -25.315 1.00 85.44 129 LEU A N 1
ATOM 1059 C CA . LEU A 1 129 ? 21.061 5.456 -24.418 1.00 85.44 129 LEU A CA 1
ATOM 1060 C C . LEU A 1 129 ? 21.623 5.943 -23.078 1.00 85.44 129 LEU A C 1
ATOM 1062 O O . LEU A 1 129 ? 21.276 5.398 -22.032 1.00 85.44 129 LEU A O 1
ATOM 1066 N N . LYS A 1 130 ? 22.465 6.982 -23.086 1.00 84.81 130 LYS A N 1
ATOM 1067 C CA . LYS A 1 130 ? 22.999 7.575 -21.849 1.00 84.81 130 LYS A CA 1
ATOM 1068 C C . LYS A 1 130 ? 21.908 8.237 -21.016 1.00 84.81 130 LYS A C 1
ATOM 1070 O O . LYS A 1 130 ? 21.897 8.066 -19.800 1.00 84.81 130 LYS A O 1
ATOM 1075 N N . VAL A 1 131 ? 21.001 8.971 -21.662 1.00 84.88 131 VAL A N 1
ATOM 1076 C CA . VAL A 1 131 ? 19.845 9.585 -20.989 1.00 84.88 131 VAL A CA 1
ATOM 1077 C C . VAL A 1 131 ? 18.960 8.502 -20.379 1.00 84.88 131 VAL A C 1
ATOM 1079 O O . VAL A 1 131 ? 18.660 8.557 -19.193 1.00 84.88 131 VAL A O 1
ATOM 1082 N N . TYR A 1 132 ? 18.646 7.457 -21.143 1.00 83.94 132 TYR A N 1
ATOM 1083 C CA . TYR A 1 132 ? 17.861 6.325 -20.664 1.00 83.94 132 TYR A CA 1
ATOM 1084 C C . TYR A 1 132 ? 18.503 5.612 -19.467 1.00 83.94 132 TYR A C 1
ATOM 1086 O O . TYR A 1 132 ? 17.830 5.291 -18.491 1.00 83.94 132 TYR A O 1
ATOM 1094 N N . GLN A 1 133 ? 19.822 5.408 -19.492 1.00 84.62 133 GLN A N 1
ATOM 1095 C CA . GLN A 1 133 ? 20.542 4.819 -18.363 1.00 84.62 133 GLN A CA 1
ATOM 1096 C C . GLN A 1 133 ? 20.459 5.696 -17.102 1.00 84.62 133 GLN A C 1
ATOM 1098 O O . GLN A 1 133 ? 20.349 5.169 -15.994 1.00 84.62 133 GLN A O 1
ATOM 1103 N N . ALA A 1 134 ? 20.476 7.023 -17.261 1.00 84.69 134 ALA A N 1
ATOM 1104 C CA . ALA A 1 134 ? 20.271 7.957 -16.158 1.00 84.69 134 ALA A CA 1
ATOM 1105 C C . ALA A 1 134 ? 18.821 7.941 -15.639 1.00 84.69 134 ALA A C 1
ATOM 1107 O O . ALA A 1 134 ? 18.616 8.068 -14.434 1.00 84.69 134 ALA A O 1
ATOM 1108 N N . GLU A 1 135 ? 17.832 7.734 -16.513 1.00 82.19 135 GLU A N 1
ATOM 1109 C CA . GLU A 1 135 ? 16.415 7.607 -16.142 1.00 82.19 135 GLU A CA 1
ATOM 1110 C C . GLU A 1 135 ? 16.094 6.272 -15.457 1.00 82.19 135 GLU A C 1
ATOM 1112 O O . GLU A 1 135 ? 15.278 6.249 -14.543 1.00 82.19 135 GLU A O 1
ATOM 1117 N N . ILE A 1 136 ? 16.766 5.173 -15.823 1.00 85.44 136 ILE A N 1
ATOM 1118 C CA . ILE A 1 136 ? 16.612 3.854 -15.182 1.00 85.44 136 ILE A CA 1
ATOM 1119 C C . ILE A 1 136 ? 17.193 3.808 -13.769 1.00 85.44 136 ILE A C 1
ATOM 1121 O O . ILE A 1 136 ? 16.665 3.103 -12.907 1.00 85.44 136 ILE A O 1
ATOM 1125 N N . ALA A 1 137 ? 18.281 4.533 -13.506 1.00 86.00 137 ALA A N 1
ATOM 1126 C CA . ALA A 1 137 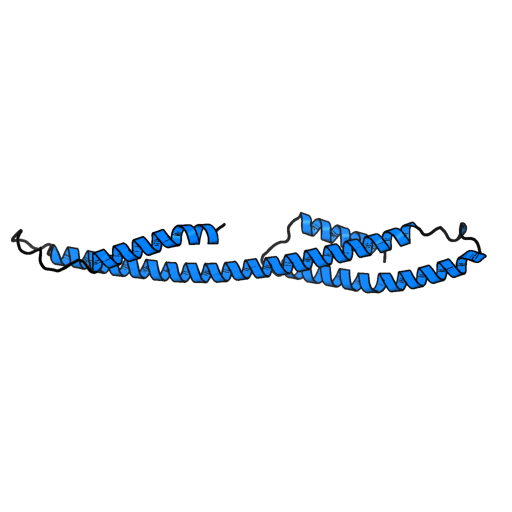? 18.944 4.522 -12.203 1.00 86.00 137 ALA A CA 1
ATOM 1127 C C . ALA A 1 137 ? 17.984 4.755 -11.007 1.00 86.00 137 ALA A C 1
ATOM 1129 O O . ALA A 1 137 ? 17.984 3.917 -10.099 1.00 86.00 137 ALA A O 1
ATOM 1130 N N . PRO A 1 138 ? 17.119 5.794 -10.999 1.00 88.94 138 PRO A N 1
ATOM 1131 C CA . PRO A 1 138 ? 16.160 6.018 -9.915 1.00 88.94 138 PRO A CA 1
ATOM 1132 C C . PRO A 1 138 ? 15.011 4.999 -9.874 1.00 88.94 138 PRO A C 1
ATOM 1134 O O . PRO A 1 138 ? 14.385 4.841 -8.827 1.00 88.94 138 PRO A O 1
ATOM 1137 N N . LEU A 1 139 ? 14.715 4.264 -10.958 1.00 90.50 139 LEU A N 1
ATOM 1138 C CA . LEU A 1 139 ? 13.689 3.211 -10.904 1.00 90.50 139 LEU A CA 1
ATOM 1139 C C . LEU A 1 139 ? 14.081 2.096 -9.933 1.00 90.50 139 LEU A C 1
ATOM 1141 O O . LEU A 1 139 ? 13.213 1.567 -9.245 1.00 90.50 139 LEU A O 1
ATOM 1145 N N . LYS A 1 140 ? 15.377 1.791 -9.806 1.00 90.50 140 LYS A N 1
ATOM 1146 C CA . LYS A 1 140 ? 15.862 0.820 -8.818 1.00 90.50 140 LYS A CA 1
ATOM 1147 C C . LYS A 1 140 ? 15.497 1.232 -7.392 1.00 90.50 140 LYS A C 1
ATOM 1149 O O . LYS A 1 140 ? 15.103 0.388 -6.592 1.00 90.50 140 LYS A O 1
ATOM 1154 N N . GLU A 1 141 ? 15.635 2.516 -7.073 1.00 92.94 141 GLU A N 1
ATOM 1155 C CA . GLU A 1 141 ? 15.270 3.048 -5.759 1.00 92.94 141 GLU A CA 1
ATOM 1156 C C . GLU A 1 141 ? 13.756 2.993 -5.542 1.00 92.94 141 GLU A C 1
ATOM 1158 O O . GLU A 1 141 ? 13.323 2.568 -4.476 1.00 92.94 141 GLU A O 1
ATOM 1163 N N . ASN A 1 142 ? 12.951 3.303 -6.565 1.00 93.25 142 ASN A N 1
ATOM 1164 C CA . ASN A 1 142 ? 11.488 3.193 -6.482 1.00 93.25 142 ASN A CA 1
ATOM 1165 C C . ASN A 1 142 ? 11.035 1.739 -6.258 1.00 93.25 142 ASN A C 1
ATOM 1167 O O . ASN A 1 142 ? 10.153 1.490 -5.440 1.00 93.25 142 ASN A O 1
ATOM 1171 N N . VAL A 1 143 ? 11.668 0.772 -6.934 1.00 94.38 143 VAL A N 1
ATOM 1172 C CA . VAL A 1 143 ? 11.418 -0.667 -6.736 1.00 94.38 143 VAL A CA 1
ATOM 1173 C C . VAL A 1 143 ? 11.778 -1.092 -5.315 1.00 94.38 143 VAL A C 1
ATOM 1175 O O . VAL A 1 143 ? 11.002 -1.801 -4.677 1.00 94.38 143 VAL A O 1
ATOM 1178 N N . ASN A 1 144 ? 12.927 -0.649 -4.798 1.00 94.44 144 ASN A N 1
ATOM 1179 C CA . ASN A 1 144 ? 13.324 -0.932 -3.419 1.00 94.44 144 ASN A CA 1
ATOM 1180 C C . ASN A 1 144 ? 12.326 -0.329 -2.422 1.00 94.44 144 ASN A C 1
ATOM 1182 O O . ASN A 1 144 ? 11.846 -1.051 -1.560 1.00 94.44 144 ASN A O 1
ATOM 1186 N N . ASN A 1 145 ? 11.943 0.939 -2.595 1.00 94.94 145 ASN A N 1
ATOM 1187 C CA . ASN A 1 145 ? 10.960 1.610 -1.745 1.00 94.94 145 ASN A CA 1
ATOM 1188 C C . ASN A 1 145 ? 9.605 0.881 -1.742 1.00 94.94 145 ASN A C 1
ATOM 1190 O O . ASN A 1 145 ? 9.048 0.601 -0.684 1.00 94.94 145 ASN A O 1
ATOM 1194 N N . MET A 1 146 ? 9.092 0.505 -2.918 1.00 95.56 146 MET A N 1
ATOM 1195 C CA . MET A 1 146 ? 7.862 -0.283 -3.040 1.00 95.56 146 MET A CA 1
ATOM 1196 C C . MET A 1 146 ? 7.981 -1.639 -2.324 1.00 95.56 146 MET A C 1
ATOM 1198 O O . MET A 1 146 ? 7.064 -2.043 -1.609 1.00 95.56 146 MET A O 1
ATOM 1202 N N . ASN A 1 147 ? 9.103 -2.344 -2.498 1.00 94.38 147 ASN A N 1
ATOM 1203 C CA . ASN A 1 147 ? 9.339 -3.630 -1.842 1.00 94.38 147 ASN A CA 1
ATOM 1204 C C . ASN A 1 147 ? 9.471 -3.480 -0.320 1.00 94.38 147 ASN A C 1
ATOM 1206 O O . ASN A 1 147 ? 8.930 -4.304 0.415 1.00 94.38 147 ASN A O 1
ATOM 1210 N N . ASP A 1 148 ? 10.113 -2.418 0.165 1.00 94.56 148 ASP A N 1
ATOM 1211 C CA . ASP A 1 148 ? 10.221 -2.108 1.592 1.00 94.56 148 ASP A CA 1
ATOM 1212 C C . ASP A 1 148 ? 8.841 -1.821 2.200 1.00 94.56 148 ASP A C 1
ATOM 1214 O O . ASP A 1 148 ? 8.503 -2.3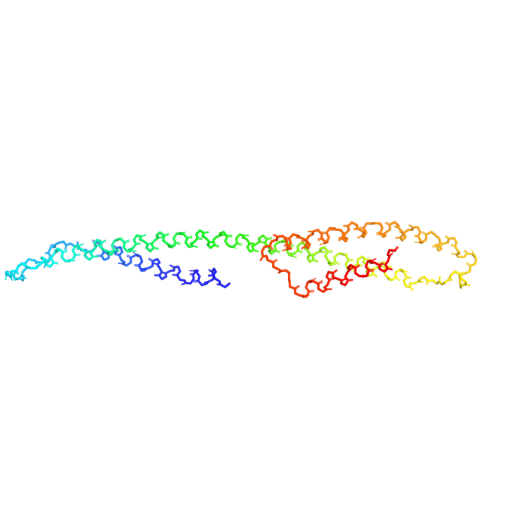71 3.250 1.00 94.56 148 ASP A O 1
ATOM 1218 N N . LEU A 1 149 ? 7.999 -1.035 1.516 1.00 93.44 149 LEU A N 1
ATOM 1219 C CA . LEU A 1 149 ? 6.604 -0.801 1.908 1.00 93.44 149 LEU A CA 1
ATOM 1220 C C . LEU A 1 149 ? 5.804 -2.113 1.930 1.00 93.44 149 LEU A C 1
ATOM 1222 O O . LEU A 1 149 ? 5.084 -2.379 2.891 1.00 93.44 149 LEU A O 1
ATOM 1226 N N . ALA A 1 150 ? 5.975 -2.986 0.933 1.00 91.44 150 ALA A N 1
ATOM 1227 C CA . ALA A 1 150 ? 5.341 -4.304 0.918 1.00 91.44 150 ALA A CA 1
ATOM 1228 C C . ALA A 1 150 ? 5.825 -5.201 2.076 1.00 91.44 150 ALA A C 1
ATOM 1230 O O . ALA A 1 150 ? 5.024 -5.904 2.699 1.00 91.44 150 ALA A O 1
ATOM 1231 N N . HIS A 1 151 ? 7.114 -5.150 2.422 1.00 90.50 151 HIS A N 1
ATOM 1232 C CA . HIS A 1 151 ? 7.679 -5.902 3.543 1.00 90.50 151 HIS A CA 1
ATOM 1233 C C . HIS A 1 151 ? 7.091 -5.491 4.899 1.00 90.50 151 HIS A C 1
ATOM 1235 O O . HIS A 1 151 ? 6.952 -6.352 5.771 1.00 90.50 151 HIS A O 1
ATOM 1241 N N . GLN A 1 152 ? 6.679 -4.231 5.075 1.00 88.62 152 GLN A N 1
ATOM 1242 C CA . GLN A 1 152 ? 6.002 -3.776 6.299 1.00 88.62 152 GLN A CA 1
ATOM 1243 C C . GLN A 1 152 ? 4.656 -4.478 6.541 1.00 88.62 152 GLN A C 1
ATOM 1245 O O . GLN A 1 152 ? 4.222 -4.614 7.688 1.00 88.62 152 GLN A O 1
ATOM 1250 N N . PHE A 1 153 ? 3.994 -4.960 5.486 1.00 84.44 153 PHE A N 1
ATOM 1251 C CA . PHE A 1 153 ? 2.777 -5.762 5.619 1.00 84.44 153 PHE A CA 1
ATOM 1252 C C . PHE A 1 153 ? 3.074 -7.212 5.981 1.00 84.44 153 PHE A C 1
ATOM 1254 O O . PHE A 1 153 ? 2.333 -7.800 6.757 1.00 84.44 153 PHE A O 1
ATOM 1261 N N . THR A 1 154 ? 4.182 -7.774 5.497 1.00 78.50 154 THR A N 1
ATOM 1262 C CA . THR A 1 154 ? 4.624 -9.129 5.869 1.00 78.50 154 THR A CA 1
ATOM 1263 C C . THR A 1 154 ? 5.045 -9.217 7.338 1.00 78.50 154 THR A C 1
ATOM 1265 O O . THR A 1 154 ? 4.900 -10.267 7.960 1.00 78.50 154 THR A O 1
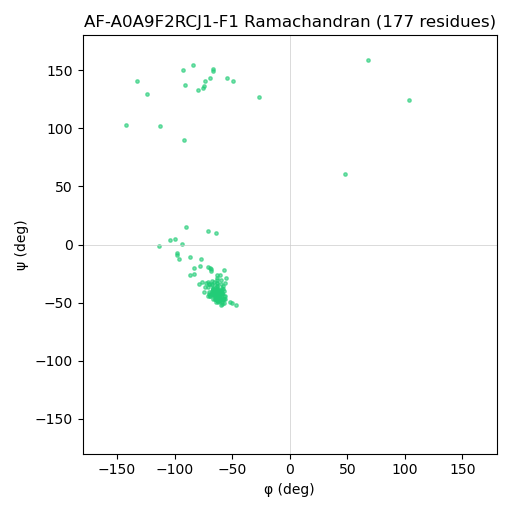ATOM 1268 N N . THR A 1 155 ? 5.573 -8.128 7.904 1.00 77.62 155 THR A N 1
ATOM 1269 C CA . THR A 1 155 ? 5.911 -8.042 9.335 1.00 77.62 155 THR A CA 1
ATOM 1270 C C . THR A 1 155 ? 4.712 -7.690 10.214 1.00 77.62 155 THR A C 1
ATOM 1272 O O . THR A 1 155 ? 4.738 -7.954 11.416 1.00 77.62 155 THR A O 1
ATOM 1275 N N . SER A 1 156 ? 3.658 -7.119 9.631 1.00 74.62 156 SER A N 1
ATOM 1276 C CA . SER A 1 156 ? 2.388 -6.863 10.308 1.00 74.62 156 SER A CA 1
ATOM 1277 C C . SER A 1 156 ? 1.498 -8.115 10.284 1.00 74.62 156 SER A C 1
ATOM 1279 O O . SER A 1 156 ? 1.571 -8.930 9.374 1.00 74.62 156 SER A O 1
ATOM 1281 N N . GLU A 1 157 ? 0.574 -8.260 11.239 1.00 73.62 157 GLU A N 1
ATOM 1282 C CA . GLU A 1 157 ? -0.430 -9.350 11.230 1.00 73.62 157 GLU A CA 1
ATOM 1283 C C . GLU A 1 157 ? -1.510 -9.180 10.132 1.00 73.62 157 GLU A C 1
ATOM 1285 O O . GLU A 1 157 ? -2.539 -9.857 10.148 1.00 73.62 157 GLU A O 1
ATOM 1290 N N . ILE A 1 158 ? -1.312 -8.252 9.186 1.00 78.25 158 ILE A N 1
ATOM 1291 C CA . ILE A 1 158 ? -2.284 -7.873 8.158 1.00 78.25 158 ILE A CA 1
ATOM 1292 C C . ILE A 1 158 ? -1.738 -8.306 6.793 1.00 78.25 158 ILE A C 1
ATOM 1294 O O . ILE A 1 158 ? -0.880 -7.619 6.237 1.00 78.25 158 ILE A O 1
ATOM 1298 N N . PRO A 1 159 ? -2.226 -9.424 6.227 1.00 79.25 159 PRO A N 1
ATOM 1299 C CA . PRO A 1 159 ? -1.759 -9.889 4.931 1.00 79.25 159 PRO A CA 1
ATOM 1300 C C . PRO A 1 159 ? -2.226 -8.958 3.808 1.00 79.25 159 PRO A C 1
ATOM 1302 O O . PRO A 1 159 ? -3.359 -8.467 3.812 1.00 79.25 159 PRO A O 1
ATOM 1305 N N . LEU A 1 160 ? -1.368 -8.770 2.805 1.00 83.00 160 LEU A N 1
ATOM 1306 C CA . LEU A 1 160 ? -1.749 -8.109 1.559 1.00 83.00 160 LEU A CA 1
ATOM 1307 C C . LEU A 1 160 ? -2.768 -8.948 0.782 1.00 83.00 160 LEU A C 1
ATOM 1309 O O . LEU A 1 160 ? -2.779 -10.180 0.839 1.00 83.00 160 LEU A O 1
ATOM 1313 N N . SER A 1 161 ? -3.618 -8.268 0.012 1.00 83.56 161 SER A N 1
ATOM 1314 C CA . SER A 1 161 ? -4.563 -8.948 -0.871 1.00 83.56 161 SER A CA 1
ATOM 1315 C C . SER A 1 161 ? -3.827 -9.687 -2.005 1.00 83.56 161 SER A C 1
ATOM 1317 O O . SER A 1 161 ? -2.798 -9.193 -2.478 1.00 83.56 161 SER A O 1
ATOM 1319 N N . PRO A 1 162 ? -4.365 -10.811 -2.520 1.00 85.38 162 PRO A N 1
ATOM 1320 C CA . PRO A 1 162 ? -3.780 -11.507 -3.670 1.00 85.38 162 PRO A CA 1
ATOM 1321 C C . PRO A 1 162 ? -3.620 -10.607 -4.902 1.00 85.38 162 PRO A C 1
ATOM 1323 O O . PRO A 1 162 ? -2.663 -10.741 -5.654 1.00 85.38 162 PRO A O 1
ATOM 1326 N N . TYR A 1 163 ? -4.538 -9.654 -5.090 1.00 86.50 163 TYR A N 1
ATOM 1327 C CA . TYR A 1 163 ? -4.455 -8.668 -6.165 1.00 86.50 163 TYR A CA 1
ATOM 1328 C C . TYR A 1 163 ? -3.219 -7.767 -6.022 1.00 86.50 163 TYR A C 1
ATOM 1330 O O . TYR A 1 163 ? -2.468 -7.597 -6.980 1.00 86.50 163 TYR A O 1
ATOM 1338 N N . THR A 1 164 ? -2.982 -7.227 -4.822 1.00 87.69 164 THR A N 1
ATOM 1339 C CA . THR A 1 164 ? -1.812 -6.382 -4.540 1.00 87.69 164 THR A CA 1
ATOM 1340 C C . THR A 1 164 ? -0.512 -7.164 -4.724 1.00 87.69 164 THR A C 1
ATOM 1342 O O . THR A 1 164 ? 0.422 -6.647 -5.326 1.00 87.69 164 THR A O 1
ATOM 1345 N N . LEU A 1 165 ? -0.469 -8.421 -4.267 1.00 90.06 165 LEU A N 1
ATOM 1346 C CA . LEU A 1 165 ? 0.695 -9.298 -4.426 1.00 90.06 165 LEU A CA 1
ATOM 1347 C C . LEU A 1 165 ? 1.013 -9.580 -5.897 1.00 90.06 165 LEU A C 1
ATOM 1349 O O . LEU A 1 165 ? 2.142 -9.355 -6.321 1.00 90.06 165 LEU A O 1
ATOM 1353 N N . A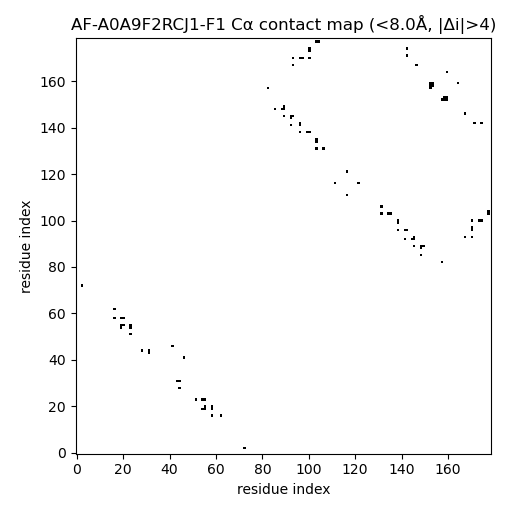SN A 1 166 ? 0.018 -9.974 -6.696 1.00 93.25 166 ASN A N 1
ATOM 1354 C CA . ASN A 1 166 ? 0.214 -10.207 -8.131 1.00 93.25 166 ASN A CA 1
ATOM 1355 C C . ASN A 1 166 ? 0.747 -8.958 -8.841 1.00 93.25 166 ASN A C 1
ATOM 1357 O O . ASN A 1 166 ? 1.594 -9.047 -9.726 1.00 93.25 166 ASN A O 1
ATOM 1361 N N . ARG A 1 167 ? 0.261 -7.777 -8.448 1.00 94.56 167 ARG A N 1
ATOM 1362 C CA . ARG A 1 167 ? 0.709 -6.513 -9.030 1.00 94.56 167 ARG A CA 1
ATOM 1363 C C . ARG A 1 167 ? 2.142 -6.155 -8.606 1.00 94.56 167 ARG A C 1
ATOM 1365 O O . ARG A 1 167 ? 2.899 -5.653 -9.428 1.00 94.56 167 ARG A O 1
ATOM 1372 N N . LEU A 1 168 ? 2.543 -6.453 -7.368 1.00 94.06 168 LEU A N 1
ATOM 1373 C CA . LEU A 1 168 ? 3.941 -6.331 -6.927 1.00 94.06 168 LEU A CA 1
ATOM 1374 C C . LEU A 1 168 ? 4.871 -7.266 -7.709 1.00 94.06 168 LEU A C 1
ATOM 1376 O O . LEU A 1 168 ? 5.977 -6.870 -8.078 1.00 94.06 168 LEU A O 1
ATOM 1380 N N . GLU A 1 169 ? 4.437 -8.501 -7.958 1.00 95.12 169 GLU A N 1
ATOM 1381 C CA . GLU A 1 169 ? 5.188 -9.471 -8.757 1.00 95.12 169 GLU A CA 1
ATOM 1382 C C . GLU A 1 169 ? 5.333 -9.021 -10.215 1.00 95.12 169 GLU A C 1
ATOM 1384 O O . GLU A 1 169 ? 6.435 -9.101 -10.759 1.00 95.12 169 GLU A O 1
ATOM 1389 N N . ASP A 1 170 ? 4.265 -8.491 -10.821 1.00 96.56 170 ASP A N 1
ATOM 1390 C CA . ASP A 1 170 ? 4.286 -7.933 -12.178 1.00 96.56 170 ASP A CA 1
ATOM 1391 C C . ASP A 1 170 ? 5.287 -6.775 -12.304 1.00 96.56 170 ASP A C 1
ATOM 1393 O O . ASP A 1 170 ? 6.182 -6.825 -13.150 1.00 96.56 170 ASP A O 1
ATOM 1397 N N . LEU A 1 171 ? 5.213 -5.776 -11.415 1.00 95.44 171 LEU A N 1
ATOM 1398 C CA . LEU A 1 171 ? 6.115 -4.617 -11.438 1.00 95.44 171 LEU A CA 1
ATOM 1399 C C . LEU A 1 171 ? 7.579 -5.024 -11.228 1.00 95.44 171 LEU A C 1
ATOM 1401 O O . LEU A 1 171 ? 8.464 -4.575 -11.959 1.00 95.44 171 LEU A O 1
ATOM 1405 N N . ASN A 1 172 ? 7.847 -5.928 -10.281 1.00 94.81 172 ASN A N 1
ATOM 1406 C CA . ASN A 1 172 ? 9.188 -6.480 -10.080 1.00 94.81 172 ASN A CA 1
ATOM 1407 C C . ASN A 1 172 ? 9.669 -7.298 -11.291 1.00 94.81 172 ASN A C 1
ATOM 1409 O O . ASN A 1 172 ? 10.858 -7.279 -11.616 1.00 94.81 172 ASN A O 1
ATOM 1413 N N . GLY A 1 173 ? 8.774 -8.033 -11.955 1.00 95.44 173 GLY A N 1
ATOM 1414 C CA . GLY A 1 173 ? 9.073 -8.793 -13.167 1.00 95.44 173 GLY A CA 1
ATOM 1415 C C . GLY A 1 173 ? 9.443 -7.884 -14.337 1.00 95.44 173 GLY A C 1
ATOM 1416 O O . GLY A 1 173 ? 10.471 -8.096 -14.977 1.00 95.44 173 GLY A O 1
ATOM 1417 N N . ARG A 1 174 ? 8.653 -6.833 -14.565 1.00 94.19 174 ARG A N 1
ATOM 1418 C CA . ARG A 1 174 ? 8.896 -5.813 -15.593 1.00 94.19 174 ARG A CA 1
ATOM 1419 C C . ARG A 1 174 ? 10.201 -5.066 -15.355 1.00 94.19 174 ARG A C 1
ATOM 1421 O O . ARG A 1 174 ? 11.004 -4.948 -16.274 1.00 94.19 174 ARG A O 1
ATOM 1428 N N . TRP A 1 175 ? 10.472 -4.667 -14.113 1.00 93.56 175 TRP A N 1
ATOM 1429 C CA . TRP A 1 175 ? 11.760 -4.081 -13.745 1.00 93.56 175 TRP A CA 1
ATOM 1430 C C . TRP A 1 175 ? 12.939 -4.998 -14.096 1.00 93.56 175 TRP A C 1
ATOM 1432 O O . TRP A 1 175 ? 13.886 -4.548 -14.731 1.00 93.56 175 TRP A O 1
ATOM 1442 N N . LYS A 1 176 ? 12.871 -6.295 -13.762 1.00 91.94 176 LYS A N 1
ATOM 1443 C CA . LYS A 1 176 ? 13.938 -7.263 -14.084 1.00 91.94 176 LYS A CA 1
ATOM 1444 C C . LYS A 1 176 ? 14.212 -7.410 -15.581 1.00 91.94 176 LYS A C 1
ATOM 1446 O O . LYS A 1 176 ? 15.316 -7.801 -15.935 1.00 91.94 176 LYS A O 1
ATOM 1451 N N . LEU A 1 177 ? 13.231 -7.141 -16.443 1.00 89.88 177 LEU A N 1
ATOM 1452 C CA . LEU A 1 177 ? 13.412 -7.166 -17.898 1.00 89.88 177 LEU A CA 1
ATOM 1453 C C . LEU A 1 177 ? 14.110 -5.907 -18.436 1.00 89.88 177 LEU A C 1
ATOM 1455 O O . LEU A 1 177 ? 14.601 -5.939 -19.561 1.00 89.88 177 LEU A O 1
ATOM 1459 N N . LEU A 1 178 ? 14.120 -4.817 -17.664 1.00 84.56 178 LEU A N 1
ATOM 1460 C CA . LEU A 1 178 ? 14.757 -3.544 -18.019 1.00 84.56 178 LEU A CA 1
ATOM 1461 C C . LEU A 1 178 ? 16.176 -3.388 -17.448 1.00 84.56 178 LEU A C 1
ATOM 1463 O O . LEU A 1 178 ? 16.870 -2.445 -17.829 1.00 84.56 178 LEU A O 1
ATOM 1467 N N . GLN A 1 179 ? 16.586 -4.258 -16.516 1.00 77.94 179 GLN A N 1
ATOM 1468 C CA . GLN A 1 179 ? 17.951 -4.303 -15.970 1.00 77.94 179 GLN A CA 1
ATOM 1469 C C . GLN A 1 179 ? 18.931 -4.958 -16.943 1.00 77.94 179 GLN A C 1
ATOM 1471 O O . GLN A 1 179 ? 20.086 -4.477 -16.984 1.00 77.94 179 GLN A O 1
#